Protein AF-0000000077580174 (afdb_homodimer)

Secondary structure (DSSP, 8-state):
------BGGGTS-HHHHHHHHHSHHHHHHHHHTT--TTSPPBPEE-TTS-EE--HHHHHHHHHHHHHHH-TTTS-HHHHHHHHHHHHTTBTT-EEEETTTTEEEETTTTEEHHHHHHHHHHH---SS--SSGGGGGSHHHHHHHHHHHHHHHHHHTT-/------BGGGTS-HHHHHHHHHSHHHHHHHHHTT--TTSPPBPEE-TTS-EE--HHHHHHHHHHHHHHH-TTTS-HHHHHHHHHHHHTTBTT-EEEETTTTEEEETTTTEEHHHHHHHHHHH---SS--SSGGGGGSHHHHHHHHHHHHHHHHHHTT-

Structure (mmCIF, N/CA/C/O backbone):
data_AF-0000000077580174-model_v1
#
loop_
_entity.id
_entity.type
_entity.pdbx_description
1 polymer 'Transglycosylase SLT domain-containing protein'
#
loop_
_atom_site.group_PDB
_atom_site.id
_atom_site.type_symbol
_atom_site.label_atom_id
_atom_site.label_alt_id
_atom_site.label_comp_id
_atom_site.label_asym_id
_atom_site.label_entity_id
_atom_site.label_seq_id
_atom_site.pdbx_PDB_ins_code
_atom_site.Cartn_x
_atom_site.Cartn_y
_atom_site.Cartn_z
_atom_site.occupancy
_atom_site.B_iso_or_equiv
_atom_site.auth_seq_id
_atom_site.auth_comp_id
_atom_site.auth_asym_id
_atom_site.auth_atom_id
_atom_site.pdbx_PDB_model_num
ATOM 1 N N . MET A 1 1 ? -12.055 23.062 -8.961 1 43.78 1 MET A N 1
ATOM 2 C CA . MET A 1 1 ? -10.867 23.859 -8.648 1 43.78 1 MET A CA 1
ATOM 3 C C . MET A 1 1 ? -9.766 22.969 -8.062 1 43.78 1 MET A C 1
ATOM 5 O O . MET A 1 1 ? -10.047 22.062 -7.285 1 43.78 1 MET A O 1
ATOM 9 N N . SER A 1 2 ? -8.586 22.859 -8.742 1 62.97 2 SER A N 1
ATOM 10 C CA . SER A 1 2 ? -7.438 22.062 -8.32 1 62.97 2 SER A CA 1
ATOM 11 C C . SER A 1 2 ? -7.035 22.406 -6.887 1 62.97 2 SER A C 1
ATOM 13 O O . SER A 1 2 ? -6.91 23.578 -6.527 1 62.97 2 SER A O 1
ATOM 15 N N . ILE A 1 3 ? -7.344 21.641 -5.949 1 77.31 3 ILE A N 1
ATOM 16 C CA . ILE A 1 3 ? -6.996 21.859 -4.551 1 77.31 3 ILE A CA 1
ATOM 17 C C . ILE A 1 3 ? -5.492 22.125 -4.426 1 77.31 3 ILE A C 1
ATOM 19 O O . ILE A 1 3 ? -4.688 21.438 -5.055 1 77.31 3 ILE A O 1
ATOM 23 N N . SER A 1 4 ? -5.176 23.297 -3.898 1 85.69 4 SER A N 1
ATOM 24 C CA . SER A 1 4 ? -3.779 23.625 -3.619 1 85.69 4 SER A CA 1
ATOM 25 C C . SER A 1 4 ? -3.598 24.078 -2.176 1 85.69 4 SER A C 1
ATOM 27 O O . SER A 1 4 ? -4.332 24.953 -1.696 1 85.69 4 SER A O 1
ATOM 29 N N . TYR A 1 5 ? -2.717 23.375 -1.501 1 93.31 5 TYR A N 1
ATOM 30 C CA . TYR A 1 5 ? -2.336 23.766 -0.145 1 93.31 5 TYR A CA 1
ATOM 31 C C . TYR A 1 5 ? -0.929 24.344 -0.118 1 93.31 5 TYR A C 1
ATOM 33 O O . TYR A 1 5 ? 0.005 23.75 -0.667 1 93.31 5 TYR A O 1
ATOM 41 N N . LYS A 1 6 ? -0.835 25.5 0.507 1 95.88 6 LYS A N 1
ATOM 42 C CA . LYS A 1 6 ? 0.486 26.094 0.681 1 95.88 6 LYS A CA 1
ATOM 43 C C . LYS A 1 6 ? 1.025 25.828 2.084 1 95.88 6 LYS A C 1
ATOM 45 O O . LYS A 1 6 ? 2.225 25.609 2.262 1 95.88 6 LYS A O 1
ATOM 50 N N . TYR A 1 7 ? 0.156 25.891 3.014 1 97.88 7 TYR A N 1
ATOM 51 C CA . TYR A 1 7 ? 0.546 25.734 4.41 1 97.88 7 TYR A CA 1
ATOM 52 C C . TYR A 1 7 ? -0.16 24.547 5.055 1 97.88 7 TYR A C 1
ATOM 54 O O . TYR A 1 7 ? -1.271 24.188 4.656 1 97.88 7 TYR A O 1
ATOM 62 N N . TRP A 1 8 ? 0.493 23.891 6.07 1 98.12 8 TRP A N 1
ATOM 63 C CA . TRP A 1 8 ? -0.148 22.875 6.91 1 98.12 8 TRP A CA 1
ATOM 64 C C . TRP A 1 8 ? -1.466 23.391 7.477 1 98.12 8 TRP A C 1
ATOM 66 O O . TRP A 1 8 ? -2.459 22.672 7.52 1 98.12 8 TRP A O 1
ATOM 76 N N . ASP A 1 9 ? -1.545 24.672 7.836 1 97.25 9 ASP A N 1
ATOM 77 C CA . ASP A 1 9 ? -2.707 25.281 8.469 1 97.25 9 ASP A CA 1
ATOM 78 C C . ASP A 1 9 ? -3.898 25.312 7.512 1 97.25 9 ASP A C 1
ATOM 80 O O . ASP A 1 9 ? -5.039 25.484 7.941 1 97.25 9 ASP A O 1
ATOM 84 N N . ASP A 1 10 ? -3.646 25.172 6.172 1 96 10 ASP A N 1
ATOM 85 C CA . ASP A 1 10 ? -4.707 25.141 5.172 1 96 10 ASP A CA 1
ATOM 86 C C . ASP A 1 10 ? -5.434 23.797 5.176 1 96 10 ASP A C 1
ATOM 88 O O . ASP A 1 10 ? -6.555 23.688 4.68 1 96 10 ASP A O 1
ATOM 92 N N . CYS A 1 11 ? -4.75 22.766 5.816 1 96.81 11 CYS A N 1
ATOM 93 C CA . CYS A 1 11 ? -5.293 21.422 5.605 1 96.81 11 CYS A CA 1
ATOM 94 C C . CYS A 1 11 ? -5.258 20.609 6.895 1 96.81 11 CYS A C 1
ATOM 96 O O . CYS A 1 11 ? -5.488 19.391 6.875 1 96.81 11 CYS A O 1
ATOM 98 N N . VAL A 1 12 ? -4.996 21.156 7.988 1 97.38 12 VAL A N 1
ATOM 99 C CA . VAL A 1 12 ? -4.965 20.484 9.281 1 97.38 12 VAL A CA 1
ATOM 100 C C . VAL A 1 12 ? -5.734 21.297 10.312 1 97.38 12 VAL A C 1
ATOM 102 O O . VAL A 1 12 ? -5.598 22.516 10.375 1 97.38 12 VAL A O 1
ATOM 105 N N . ASP A 1 13 ? -6.559 20.672 11.07 1 95.31 13 ASP A N 1
ATOM 106 C CA . ASP A 1 13 ? -7.301 21.344 12.125 1 95.31 13 ASP A CA 1
ATOM 107 C C . ASP A 1 13 ? -6.355 21.891 13.195 1 95.31 13 ASP A C 1
ATOM 109 O O . ASP A 1 13 ? -5.324 21.281 13.492 1 95.31 13 ASP A O 1
ATOM 113 N N . PRO A 1 14 ? -6.73 22.969 13.859 1 96.19 14 PRO A N 1
ATOM 114 C CA . PRO A 1 14 ? -5.863 23.609 14.852 1 96.19 14 PRO A CA 1
ATOM 115 C C . PRO A 1 14 ? -5.453 22.656 15.977 1 96.19 14 PRO A C 1
ATOM 117 O O . PRO A 1 14 ? -4.316 22.719 16.453 1 96.19 14 PRO A O 1
ATOM 120 N N . GLU A 1 15 ? -6.328 21.828 16.391 1 96.31 15 GLU A N 1
ATOM 121 C CA . GLU A 1 15 ? -6.004 20.875 17.453 1 96.31 15 GLU A CA 1
ATOM 122 C C . GLU A 1 15 ? -4.918 19.906 17.016 1 96.31 15 GLU A C 1
ATOM 124 O O . GLU A 1 15 ? -4.016 19.578 17.797 1 96.31 15 GLU A O 1
ATOM 129 N N . ASP A 1 16 ? -5.023 19.422 15.828 1 97.12 16 ASP A N 1
ATOM 130 C CA . ASP A 1 16 ? -4.016 18.516 15.297 1 97.12 16 ASP A CA 1
ATOM 131 C C . ASP A 1 16 ? -2.689 19.234 15.055 1 97.12 16 ASP A C 1
ATOM 133 O O . ASP A 1 16 ? -1.619 18.656 15.258 1 97.12 16 ASP A O 1
ATOM 137 N N . MET A 1 17 ? -2.748 20.5 14.688 1 97.69 17 MET A N 1
ATOM 138 C CA . MET A 1 17 ? -1.54 21.297 14.516 1 97.69 17 MET A CA 1
ATOM 139 C C . MET A 1 17 ? -0.778 21.422 15.828 1 97.69 17 MET A C 1
ATOM 141 O O . MET A 1 17 ? 0.453 21.359 15.844 1 97.69 17 MET A O 1
ATOM 145 N N . GLN A 1 18 ? -1.529 21.609 16.859 1 97.44 18 GLN A N 1
ATOM 146 C CA . GLN A 1 18 ? -0.905 21.703 18.172 1 97.44 18 GLN A CA 1
ATOM 147 C C . GLN A 1 18 ? -0.183 20.406 18.531 1 97.44 18 GLN A C 1
ATOM 149 O O . GLN A 1 18 ? 0.918 20.422 19.078 1 97.44 18 GLN A O 1
ATOM 154 N N . LEU A 1 19 ? -0.785 19.312 18.219 1 98.19 19 LEU A N 1
ATOM 155 C CA . LEU A 1 19 ? -0.173 18.016 18.484 1 98.19 19 LEU A CA 1
ATOM 156 C C . LEU A 1 19 ? 1.104 17.828 17.656 1 9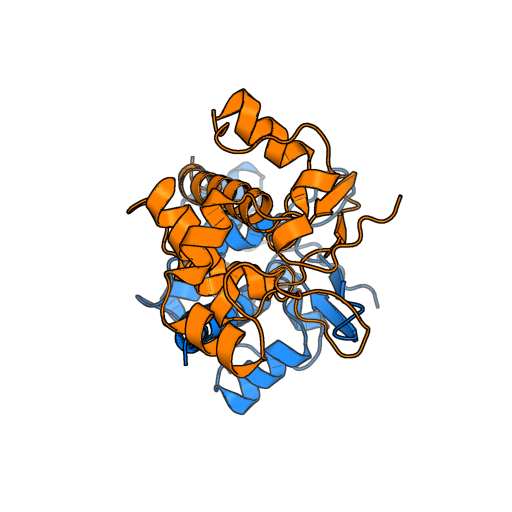8.19 19 LEU A C 1
ATOM 158 O O . LEU A 1 19 ? 2.082 17.266 18.156 1 98.19 19 LEU A O 1
ATOM 162 N N . MET A 1 20 ? 1.059 18.328 16.453 1 98.38 20 MET A N 1
ATOM 163 C CA . MET A 1 20 ? 2.264 18.297 15.625 1 98.38 20 MET A CA 1
ATOM 164 C C . MET A 1 20 ? 3.398 19.062 16.281 1 98.38 20 MET A C 1
ATOM 166 O O . MET A 1 20 ? 4.516 18.562 16.406 1 98.38 20 MET A O 1
ATOM 170 N N . TRP A 1 21 ? 3.137 20.234 16.781 1 98 21 TRP A N 1
ATOM 171 C CA . TRP A 1 21 ? 4.148 21.094 17.391 1 98 21 TRP A CA 1
ATOM 172 C C . TRP A 1 21 ? 4.641 20.516 18.703 1 98 21 TRP A C 1
ATOM 174 O O . TRP A 1 21 ? 5.734 20.844 19.172 1 98 21 TRP A O 1
ATOM 184 N N . HIS A 1 22 ? 3.881 19.641 19.312 1 97.81 22 HIS A N 1
ATOM 185 C CA . HIS A 1 22 ? 4.25 19.062 20.594 1 97.81 22 HIS A CA 1
ATOM 186 C C . HIS A 1 22 ? 5.262 17.922 20.406 1 97.81 22 HIS A C 1
ATOM 188 O O . HIS A 1 22 ? 5.895 17.484 21.375 1 97.81 22 HIS A O 1
ATOM 194 N N . ASP A 1 23 ? 5.355 17.422 19.25 1 98.12 23 ASP A N 1
ATOM 195 C CA . ASP A 1 23 ? 6.34 16.375 18.984 1 98.12 23 ASP A CA 1
ATOM 196 C C . ASP A 1 23 ? 7.738 16.969 18.828 1 98.12 23 ASP A C 1
ATOM 198 O O . ASP A 1 23 ? 7.941 17.875 18.016 1 98.12 23 ASP A O 1
ATOM 202 N N . VAL A 1 24 ? 8.695 16.422 19.484 1 98 24 VAL A N 1
ATOM 203 C CA . VAL A 1 24 ? 10.023 17 19.562 1 98 24 VAL A CA 1
ATOM 204 C C . VAL A 1 24 ? 10.703 16.969 18.203 1 98 24 VAL A C 1
ATOM 206 O O . VAL A 1 24 ? 11.391 17.906 17.812 1 98 24 VAL A O 1
ATOM 209 N N . ASP A 1 25 ? 10.539 15.922 17.438 1 97.62 25 ASP A N 1
ATOM 210 C CA . ASP A 1 25 ? 11.211 15.766 16.156 1 97.62 25 ASP A CA 1
ATOM 211 C C . ASP A 1 25 ? 10.633 16.734 15.117 1 97.62 25 ASP A C 1
ATOM 213 O O . ASP A 1 25 ? 11.383 17.359 14.359 1 97.62 25 ASP A O 1
ATOM 217 N N . VAL A 1 26 ? 9.305 16.844 15.055 1 98.44 26 VAL A N 1
ATOM 218 C CA . VAL A 1 26 ? 8.664 17.75 14.109 1 98.44 26 VAL A CA 1
ATOM 219 C C . VAL A 1 26 ? 8.984 19.203 14.492 1 98.44 26 VAL A C 1
ATOM 221 O O . VAL A 1 26 ? 9.281 20.031 13.625 1 98.44 26 VAL A O 1
ATOM 224 N N . CYS A 1 27 ? 8.867 19.453 15.781 1 98.19 27 CYS A N 1
ATOM 225 C CA . CYS A 1 27 ? 9.211 20.797 16.266 1 98.19 27 CYS A CA 1
ATOM 226 C C . CYS A 1 27 ? 10.617 21.188 15.82 1 98.19 27 CYS A C 1
ATOM 228 O O . CYS A 1 27 ? 10.836 22.297 15.336 1 98.19 27 CYS A O 1
ATOM 230 N N . LYS A 1 28 ? 11.594 20.297 16.031 1 98.38 28 LYS A N 1
ATOM 231 C CA . LYS A 1 28 ? 12.969 20.547 15.625 1 98.38 28 LYS A CA 1
ATOM 232 C C . LYS A 1 28 ? 13.07 20.766 14.117 1 98.38 28 LYS A C 1
ATOM 234 O O . LYS A 1 28 ? 13.727 21.703 13.664 1 98.38 28 LYS A O 1
ATOM 239 N N . GLU A 1 29 ? 12.398 19.922 13.367 1 98.44 29 GLU A N 1
ATOM 240 C CA . GLU A 1 29 ? 12.438 20.016 11.906 1 98.44 29 GLU A CA 1
ATOM 241 C C . GLU A 1 29 ? 11.859 21.344 11.438 1 98.44 29 GLU A C 1
ATOM 243 O O . GLU A 1 29 ? 12.453 22.031 10.594 1 98.44 29 GLU A O 1
ATOM 248 N N . TRP A 1 30 ? 10.695 21.719 11.977 1 98.44 30 TRP A N 1
ATOM 249 C CA . TRP A 1 30 ? 10.039 22.969 11.578 1 98.44 30 TRP A CA 1
ATOM 250 C C . TRP A 1 30 ? 10.859 24.172 12.008 1 98.44 30 TRP A C 1
ATOM 252 O O . TRP A 1 30 ? 11.047 25.109 11.234 1 98.44 30 TRP A O 1
ATOM 262 N N . SER A 1 31 ? 11.414 24.125 13.242 1 98.12 31 SER A N 1
ATOM 263 C CA . SER A 1 31 ? 12.234 25.234 13.727 1 98.12 31 SER A CA 1
ATOM 264 C C . SER A 1 31 ? 13.484 25.406 12.875 1 98.12 31 SER A C 1
ATOM 266 O O . SER A 1 31 ? 13.867 26.516 12.539 1 98.12 31 SER A O 1
ATOM 268 N N . ASP A 1 32 ? 14.133 24.266 12.5 1 98.12 32 ASP A N 1
ATOM 269 C CA . ASP A 1 32 ? 15.328 24.281 11.656 1 98.12 32 ASP A CA 1
ATOM 270 C C . ASP A 1 32 ? 15.031 24.891 10.289 1 98.12 32 ASP A C 1
ATOM 272 O O . ASP A 1 32 ? 15.914 25.5 9.672 1 98.12 32 ASP A O 1
ATOM 276 N N . ALA A 1 33 ? 13.836 24.797 9.859 1 97.69 33 ALA A N 1
ATOM 277 C CA . ALA A 1 33 ? 13.438 25.312 8.555 1 97.69 33 ALA A CA 1
ATOM 278 C C . ALA A 1 33 ? 12.961 26.75 8.656 1 97.69 33 ALA A C 1
ATOM 280 O O . ALA A 1 33 ? 12.539 27.344 7.66 1 97.69 33 ALA A O 1
ATOM 281 N N . GLY A 1 34 ? 12.875 27.266 9.898 1 97.62 34 GLY A N 1
ATOM 282 C CA . GLY A 1 34 ? 12.531 28.672 10.102 1 97.62 34 GLY A CA 1
ATOM 283 C C . GLY A 1 34 ? 11.07 28.891 10.43 1 97.62 34 GLY A C 1
ATOM 284 O O . GLY A 1 34 ? 10.609 30.031 10.508 1 97.62 34 GLY A O 1
ATOM 285 N N . GLU A 1 35 ? 10.352 27.766 10.609 1 98.12 35 GLU A N 1
ATOM 286 C CA . GLU A 1 35 ? 8.945 27.891 11 1 98.12 35 GLU A CA 1
ATOM 287 C C . GLU A 1 35 ? 8.82 28.234 12.484 1 98.12 35 GLU A C 1
ATOM 289 O O . GLU A 1 35 ? 9.672 27.844 13.289 1 98.12 35 GLU A O 1
ATOM 294 N N . ARG A 1 36 ? 7.828 28.969 12.812 1 96.69 36 ARG A N 1
ATOM 295 C CA . ARG A 1 36 ? 7.625 29.406 14.188 1 96.69 36 ARG A CA 1
ATOM 296 C C . ARG A 1 36 ? 6.227 29.047 14.672 1 96.69 36 ARG A C 1
ATOM 298 O O . ARG A 1 36 ? 5.258 29.125 13.914 1 96.69 36 ARG A O 1
ATOM 305 N N . LEU A 1 37 ? 6.266 28.672 15.922 1 94 37 LEU A N 1
ATOM 306 C CA . LEU A 1 37 ? 4.969 28.406 16.547 1 94 37 LEU A CA 1
ATOM 307 C C . LEU A 1 37 ? 4.078 29.641 16.484 1 94 37 LEU A C 1
ATOM 309 O O . LEU A 1 37 ? 4.535 30.766 16.734 1 94 37 LEU A O 1
ATOM 313 N N . GLY A 1 38 ? 2.781 29.453 16.172 1 92.62 38 GLY A N 1
ATOM 314 C CA . GLY A 1 38 ? 1.863 30.578 16.062 1 92.62 38 GLY A CA 1
ATOM 315 C C . GLY A 1 38 ? 1.759 31.125 14.656 1 92.62 38 GLY A C 1
ATOM 316 O O . GLY A 1 38 ? 0.843 31.906 14.352 1 92.62 38 GLY A O 1
ATOM 317 N N . GLN A 1 39 ? 2.662 30.859 13.781 1 96.31 39 GLN A N 1
ATOM 318 C CA . GLN A 1 39 ? 2.602 31.234 12.367 1 96.31 39 GLN A CA 1
ATOM 319 C C . GLN A 1 39 ? 2.229 30.031 11.5 1 96.31 39 GLN A C 1
ATOM 321 O O . GLN A 1 39 ? 2.283 28.891 11.961 1 96.31 39 GLN A O 1
ATOM 326 N N . ARG A 1 40 ? 1.902 30.375 10.328 1 97.38 40 ARG A N 1
ATOM 327 C CA . ARG A 1 40 ? 1.582 29.281 9.406 1 97.38 40 ARG A CA 1
ATOM 328 C C . ARG A 1 40 ? 2.838 28.516 9.008 1 97.38 40 ARG A C 1
ATOM 330 O O . ARG A 1 40 ? 3.91 29.109 8.852 1 97.38 40 ARG A O 1
ATOM 337 N N . VAL A 1 41 ? 2.701 27.25 8.938 1 98.38 41 VAL A N 1
ATOM 338 C CA . VAL A 1 41 ? 3.828 26.359 8.633 1 98.38 41 VAL A CA 1
ATOM 339 C C . VAL A 1 41 ? 3.754 25.922 7.172 1 98.38 41 VAL A C 1
ATOM 341 O O . VAL A 1 41 ? 2.742 25.359 6.738 1 98.38 41 VAL A O 1
ATOM 344 N N . HIS A 1 42 ? 4.793 26.156 6.363 1 98.31 42 HIS A N 1
ATOM 345 C CA . HIS A 1 42 ? 4.82 25.781 4.953 1 98.31 42 HIS A CA 1
ATOM 346 C C . HIS A 1 42 ? 4.84 24.266 4.789 1 98.31 42 HIS A C 1
ATOM 348 O O . HIS A 1 42 ? 5.512 23.562 5.547 1 98.31 42 HIS A O 1
ATOM 354 N N . LEU A 1 43 ? 4.105 23.797 3.85 1 98.25 43 LEU A N 1
ATOM 355 C CA . LEU A 1 43 ? 4.258 22.406 3.41 1 98.25 43 LEU A CA 1
ATOM 356 C C . LEU A 1 43 ? 5.539 22.234 2.605 1 98.25 43 LEU A C 1
ATOM 358 O O . LEU A 1 43 ? 5.938 23.125 1.855 1 98.25 43 LEU A O 1
ATOM 362 N N . SER A 1 44 ? 6.16 21.078 2.756 1 97.44 44 SER A N 1
ATOM 363 C CA . SER A 1 44 ? 7.324 20.766 1.937 1 97.44 44 SER A CA 1
ATOM 364 C C . SER A 1 44 ? 6.938 20.562 0.475 1 97.44 44 SER A C 1
ATOM 366 O O . SER A 1 44 ? 5.828 20.109 0.177 1 97.44 44 SER A O 1
ATOM 368 N N . ARG A 1 45 ? 7.852 20.969 -0.369 1 95.88 45 ARG A N 1
ATOM 369 C CA . ARG A 1 45 ? 7.652 20.812 -1.807 1 95.88 45 ARG A CA 1
ATOM 370 C C . ARG A 1 45 ? 8.859 20.156 -2.461 1 95.88 45 ARG A C 1
ATOM 372 O O . ARG A 1 45 ? 10 20.422 -2.084 1 95.88 45 ARG A O 1
ATOM 379 N N . ASP A 1 46 ? 8.531 19.312 -3.387 1 92.38 46 ASP A N 1
ATOM 380 C CA . ASP A 1 46 ? 9.633 18.688 -4.129 1 92.38 46 ASP A CA 1
ATOM 381 C C . ASP A 1 46 ? 10.086 19.578 -5.281 1 92.38 46 ASP A C 1
ATOM 383 O O . ASP A 1 46 ? 9.555 20.688 -5.469 1 92.38 46 ASP A O 1
ATOM 387 N N . PRO A 1 47 ? 11.078 19.234 -6.07 1 90.38 47 PRO A N 1
ATOM 388 C CA . PRO A 1 47 ? 11.602 20.094 -7.133 1 90.38 47 PRO A CA 1
ATOM 389 C C . PRO A 1 47 ? 10.562 20.422 -8.203 1 90.38 47 PRO A C 1
ATOM 391 O O . PRO A 1 47 ? 10.664 21.438 -8.883 1 90.38 47 PRO A O 1
ATOM 394 N N . ASP A 1 48 ? 9.531 19.656 -8.352 1 90.19 48 ASP A N 1
ATOM 395 C CA . ASP A 1 48 ? 8.469 19.891 -9.328 1 90.19 48 ASP A CA 1
ATOM 396 C C . ASP A 1 48 ? 7.363 20.766 -8.734 1 90.19 48 ASP A C 1
ATOM 398 O O . ASP A 1 48 ? 6.379 21.078 -9.414 1 90.19 48 ASP A O 1
ATOM 402 N N . GLY A 1 49 ? 7.531 21.094 -7.461 1 92.25 49 GLY A N 1
ATOM 403 C CA . GLY A 1 49 ? 6.59 22 -6.805 1 92.25 49 GLY A CA 1
ATOM 404 C C . GLY A 1 49 ? 5.434 21.266 -6.148 1 92.25 49 GLY A C 1
ATOM 405 O O . GLY A 1 49 ? 4.508 21.891 -5.633 1 92.25 49 GLY A O 1
ATOM 406 N N . GLN A 1 50 ? 5.512 19.953 -6.098 1 92.25 50 GLN A N 1
ATOM 407 C CA . GLN A 1 50 ? 4.434 19.188 -5.496 1 92.25 50 GLN A CA 1
ATOM 408 C C . GLN A 1 50 ? 4.598 19.078 -3.984 1 92.25 50 GLN A C 1
ATOM 410 O O . GLN A 1 50 ? 5.715 18.906 -3.486 1 92.25 50 GLN A O 1
ATOM 415 N N . THR A 1 51 ? 3.502 19.234 -3.262 1 96.38 51 THR A N 1
ATOM 416 C CA . THR A 1 51 ? 3.541 19.203 -1.804 1 96.38 51 THR A CA 1
ATOM 417 C C . THR A 1 51 ? 3.643 17.766 -1.3 1 96.38 51 THR A C 1
ATOM 419 O O . THR A 1 51 ? 3.047 16.859 -1.879 1 96.38 51 THR A O 1
ATOM 422 N N . TYR A 1 52 ? 4.449 17.609 -0.26 1 97 52 TYR A N 1
ATOM 423 C CA . TYR A 1 52 ? 4.57 16.281 0.356 1 97 52 TYR A CA 1
ATOM 424 C C . TYR A 1 52 ? 4.785 16.406 1.859 1 97 52 TYR A C 1
ATOM 426 O O . TYR A 1 52 ? 5.094 17.484 2.365 1 97 52 TYR A O 1
ATOM 434 N N . VAL A 1 53 ? 4.52 15.352 2.523 1 97.75 53 VAL A N 1
ATOM 435 C CA . VAL A 1 53 ? 4.789 15.227 3.953 1 97.75 53 VAL A CA 1
ATOM 436 C C . VAL A 1 53 ? 6.141 14.555 4.168 1 97.75 53 VAL A C 1
ATOM 438 O O . VAL A 1 53 ? 6.418 13.5 3.582 1 97.75 53 VAL A O 1
ATOM 441 N N . THR A 1 54 ? 6.992 15.195 4.965 1 97.56 54 THR A N 1
ATOM 442 C CA . THR A 1 54 ? 8.297 14.594 5.215 1 97.56 54 THR A CA 1
ATOM 443 C C . THR A 1 54 ? 8.156 13.297 6.004 1 97.56 54 THR A C 1
ATOM 445 O O . THR A 1 54 ? 7.078 13 6.531 1 97.56 54 THR A O 1
ATOM 448 N N . GLN A 1 55 ? 9.242 12.539 6.098 1 95.88 55 GLN A N 1
ATOM 449 C CA . GLN A 1 55 ? 9.219 11.297 6.867 1 95.88 55 GLN A CA 1
ATOM 450 C C . GLN A 1 55 ? 8.914 11.57 8.336 1 95.88 55 GLN A C 1
ATOM 452 O O . GLN A 1 55 ? 8.141 10.844 8.969 1 95.88 55 GLN A O 1
ATOM 457 N N . THR A 1 56 ? 9.531 12.617 8.883 1 97.5 56 THR A N 1
ATOM 458 C CA . THR A 1 56 ? 9.328 13 10.273 1 97.5 56 THR A CA 1
ATOM 459 C C . THR A 1 56 ? 7.875 13.398 10.516 1 97.5 56 THR A C 1
ATOM 461 O O . THR A 1 56 ? 7.254 12.953 11.484 1 97.5 56 THR A O 1
ATOM 464 N N . GLU A 1 57 ? 7.348 14.188 9.594 1 98.44 57 GLU A N 1
ATOM 465 C CA . GLU A 1 57 ? 5.957 14.625 9.695 1 98.44 57 GLU A CA 1
ATOM 466 C C . GLU A 1 57 ? 5 13.445 9.594 1 98.44 57 GLU A C 1
ATOM 468 O O . GLU A 1 57 ? 4.039 13.352 10.367 1 98.44 57 GLU A O 1
ATOM 473 N N . MET A 1 58 ? 5.293 12.531 8.695 1 98.19 58 MET A N 1
ATOM 474 C CA . MET A 1 58 ? 4.434 11.367 8.492 1 98.19 58 MET A CA 1
ATOM 475 C C . MET A 1 58 ? 4.406 10.492 9.742 1 98.19 58 MET A C 1
ATOM 477 O O . MET A 1 58 ? 3.355 9.969 10.117 1 98.19 58 MET A O 1
ATOM 481 N N . ARG A 1 59 ? 5.535 10.328 10.344 1 97.19 59 ARG A N 1
ATOM 482 C CA . ARG A 1 59 ? 5.617 9.539 11.57 1 97.19 59 ARG A CA 1
ATOM 483 C C . ARG A 1 59 ? 4.699 10.102 12.648 1 97.19 59 ARG A C 1
ATOM 485 O O . ARG A 1 59 ? 3.982 9.352 13.312 1 97.19 59 ARG A O 1
ATOM 492 N N . VAL A 1 60 ? 4.742 11.367 12.773 1 98.56 60 VAL A N 1
ATOM 493 C CA . VAL A 1 60 ? 3.98 12 13.852 1 98.56 60 VAL A CA 1
ATOM 494 C C . VAL A 1 60 ? 2.492 11.977 13.508 1 98.56 60 VAL A C 1
ATOM 496 O O . VAL A 1 60 ? 1.655 11.703 14.375 1 98.56 60 VAL A O 1
ATOM 499 N N . VAL A 1 61 ? 2.125 12.273 12.211 1 98.69 61 VAL A N 1
ATOM 500 C CA . VAL A 1 61 ? 0.732 12.164 11.789 1 98.69 61 VAL A CA 1
ATOM 501 C C . VAL A 1 61 ? 0.216 10.758 12.094 1 98.69 61 VAL A C 1
ATOM 503 O O . VAL A 1 61 ? -0.86 10.594 12.672 1 98.69 61 VAL A O 1
ATOM 506 N N . SER A 1 62 ? 0.975 9.719 11.703 1 98 62 SER A N 1
ATOM 507 C CA . SER A 1 62 ? 0.593 8.328 11.914 1 98 62 SER A CA 1
ATOM 508 C C . SER A 1 62 ? 0.426 8.023 13.398 1 98 62 SER A C 1
ATO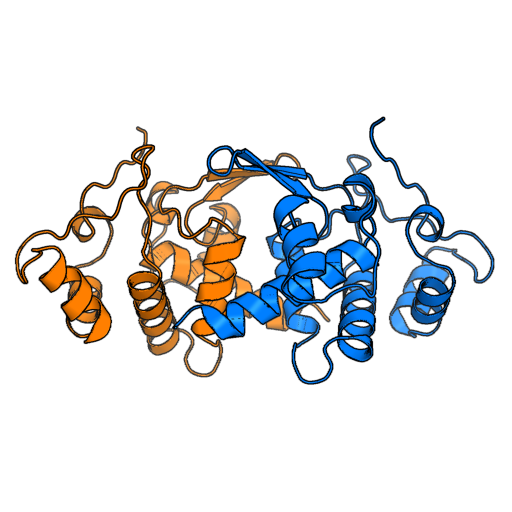M 510 O O . SER A 1 62 ? -0.548 7.383 13.797 1 98 62 SER A O 1
ATOM 512 N N . ARG A 1 63 ? 1.349 8.508 14.203 1 98.06 63 ARG A N 1
ATOM 513 C CA . ARG A 1 63 ? 1.281 8.266 15.641 1 98.06 63 ARG A CA 1
ATOM 514 C C . ARG A 1 63 ? 0.045 8.914 16.25 1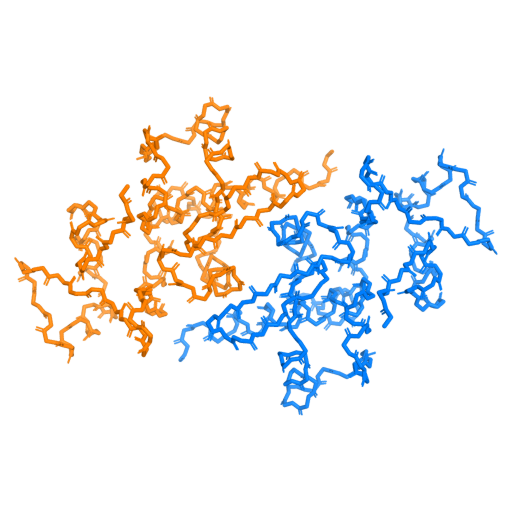 98.06 63 ARG A C 1
ATOM 516 O O . ARG A 1 63 ? -0.656 8.297 17.047 1 98.06 63 ARG A O 1
ATOM 523 N N . ILE A 1 64 ? -0.196 10.125 15.875 1 98.44 64 ILE A N 1
ATOM 524 C CA . ILE A 1 64 ? -1.347 10.844 16.406 1 98.44 64 ILE A CA 1
ATOM 525 C C . ILE A 1 64 ? -2.633 10.117 16.031 1 98.44 64 ILE A C 1
ATOM 527 O O . ILE A 1 64 ? -3.494 9.883 16.891 1 98.44 64 ILE A O 1
ATOM 531 N N . ILE A 1 65 ? -2.783 9.711 14.789 1 98.5 65 ILE A N 1
ATOM 532 C CA . ILE A 1 65 ? -3.979 9.031 14.305 1 98.5 65 ILE A CA 1
ATOM 533 C C . ILE A 1 65 ? -4.152 7.703 15.031 1 98.5 65 ILE A C 1
ATOM 535 O O . ILE A 1 65 ? -5.25 7.379 15.484 1 98.5 65 ILE A O 1
ATOM 539 N N . VAL A 1 66 ? -3.064 6.953 15.148 1 98.12 66 VAL A N 1
ATOM 540 C CA . VAL A 1 66 ? -3.152 5.641 15.781 1 98.12 66 VAL A CA 1
ATOM 541 C C . VAL A 1 66 ? -3.484 5.805 17.266 1 98.12 66 VAL A C 1
ATOM 543 O O . VAL A 1 66 ? -4.363 5.113 17.781 1 98.12 66 VAL A O 1
ATOM 546 N N . ASP A 1 67 ? -2.85 6.719 17.953 1 97.88 67 ASP A N 1
ATOM 547 C CA . ASP A 1 67 ? -3.074 6.926 19.375 1 97.88 67 ASP A CA 1
ATOM 548 C C . ASP A 1 67 ? -4.512 7.367 19.656 1 97.88 67 ASP A C 1
ATOM 550 O O . ASP A 1 67 ? -5.129 6.922 20.625 1 97.88 67 ASP A O 1
ATOM 554 N N . LYS A 1 68 ? -5.012 8.164 18.797 1 97.5 68 LYS A N 1
ATOM 555 C CA . LYS A 1 68 ? -6.344 8.711 19.016 1 97.5 68 LYS A CA 1
ATOM 556 C C . LYS A 1 68 ? -7.426 7.699 18.656 1 97.5 68 LYS A C 1
ATOM 558 O O . LYS A 1 68 ? -8.461 7.625 19.312 1 97.5 68 LYS A O 1
ATOM 563 N N . HIS A 1 69 ? -7.141 6.898 17.594 1 97.62 69 HIS A N 1
ATOM 564 C CA . HIS A 1 69 ? -8.312 6.246 17.016 1 97.62 69 HIS A CA 1
ATOM 565 C C . HIS A 1 69 ? -8.078 4.746 16.859 1 97.62 69 HIS A C 1
ATOM 567 O O . HIS A 1 69 ? -9.023 3.982 16.672 1 97.62 69 HIS A O 1
ATOM 573 N N . PHE A 1 70 ? -6.812 4.285 16.906 1 97.12 70 PHE A N 1
ATOM 574 C CA . PHE A 1 70 ? -6.527 2.893 16.578 1 97.12 70 PHE A CA 1
ATOM 575 C C . P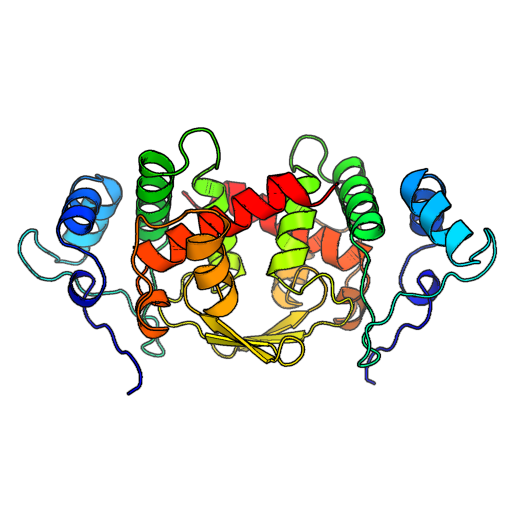HE A 1 70 ? -5.5 2.316 17.547 1 97.12 70 PHE A C 1
ATOM 577 O O . PHE A 1 70 ? -4.684 1.477 17.172 1 97.12 70 PHE A O 1
ATOM 584 N N . LYS A 1 71 ? -5.5 2.732 18.719 1 94 71 LYS A N 1
ATOM 585 C CA . LYS A 1 71 ? -4.516 2.33 19.719 1 94 71 LYS A CA 1
ATOM 586 C C . LYS A 1 71 ? -4.473 0.812 19.859 1 94 71 LYS A C 1
ATOM 588 O O . LYS A 1 71 ? -5.516 0.162 19.969 1 94 71 LYS A O 1
ATOM 593 N N . SER A 1 72 ? -3.271 0.225 19.781 1 90.88 72 SER A N 1
ATOM 594 C CA . SER A 1 72 ? -2.988 -1.197 19.953 1 90.88 72 SER A CA 1
ATOM 595 C C . SER A 1 72 ? -3.566 -2.016 18.797 1 90.88 72 SER A C 1
ATOM 597 O O . SER A 1 72 ? -3.527 -3.246 18.828 1 90.88 72 SER A O 1
ATOM 599 N N . GLN A 1 73 ? -4.109 -1.281 17.812 1 92.25 73 GLN A N 1
ATOM 600 C CA . GLN A 1 73 ? -4.711 -2.004 16.688 1 92.25 73 GLN A CA 1
ATOM 601 C C . GLN A 1 73 ? -3.838 -1.912 15.438 1 92.25 73 GLN A C 1
ATOM 603 O O . GLN A 1 73 ? -3.83 -2.826 14.609 1 92.25 73 GLN A O 1
ATOM 608 N N . LEU A 1 74 ? -3.172 -0.837 15.383 1 93.81 74 LEU A N 1
ATOM 609 C CA . LEU A 1 74 ? -2.293 -0.631 14.242 1 93.81 74 LEU A CA 1
ATOM 610 C C . LEU A 1 74 ? -0.933 -0.104 14.688 1 93.81 74 LEU A C 1
ATOM 612 O O . LEU A 1 74 ? -0.833 0.583 15.703 1 93.81 74 LEU A O 1
ATOM 616 N N . ASP A 1 75 ? 0.069 -0.487 13.984 1 92 75 ASP A N 1
ATOM 617 C CA . ASP A 1 75 ? 1.412 0.054 14.164 1 92 75 ASP A CA 1
ATOM 618 C C . ASP A 1 75 ? 1.614 1.312 13.32 1 92 75 ASP A C 1
ATOM 620 O O . ASP A 1 75 ? 1.531 1.266 12.094 1 92 75 ASP A O 1
ATOM 624 N N . PRO A 1 76 ? 1.93 2.408 13.953 1 95.25 76 PRO A N 1
ATOM 625 C CA . PRO A 1 76 ? 2.135 3.637 13.18 1 95.25 76 PRO A CA 1
ATOM 626 C C . PRO A 1 76 ? 3.234 3.496 12.133 1 95.25 76 PRO A C 1
ATOM 628 O O . PRO A 1 76 ? 3.166 4.125 11.07 1 95.25 76 PRO A O 1
ATOM 631 N N . ASP A 1 77 ? 4.223 2.693 12.422 1 92.19 77 ASP A N 1
ATOM 632 C CA . ASP 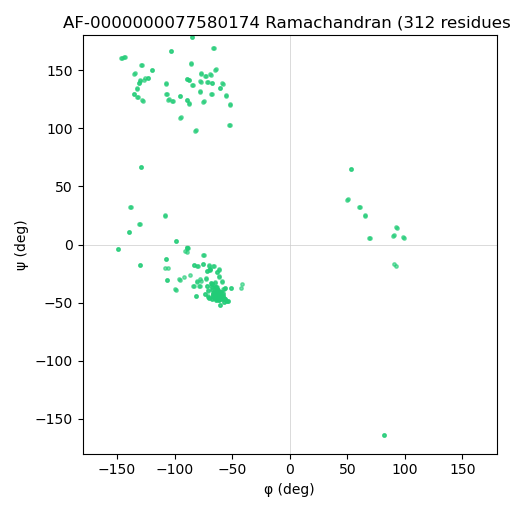A 1 77 ? 5.301 2.5 11.461 1 92.19 77 ASP A CA 1
ATOM 633 C C . ASP A 1 77 ? 4.793 1.829 10.188 1 92.19 77 ASP A C 1
ATOM 635 O O . ASP A 1 77 ? 5.293 2.1 9.094 1 92.19 77 ASP A O 1
ATOM 639 N N . MET A 1 78 ? 3.826 1.001 10.336 1 90.31 78 MET A N 1
ATOM 640 C CA . MET A 1 78 ? 3.209 0.366 9.172 1 90.31 78 MET A CA 1
ATOM 641 C C . MET A 1 78 ? 2.529 1.402 8.289 1 90.31 78 MET A C 1
ATOM 643 O O . MET A 1 78 ? 2.643 1.347 7.062 1 90.31 78 MET A O 1
ATOM 647 N N . LEU A 1 79 ? 1.854 2.357 8.883 1 94.81 79 LEU A N 1
ATOM 648 C CA . LEU A 1 79 ? 1.194 3.41 8.125 1 94.81 79 LEU A CA 1
ATOM 649 C C . LEU A 1 79 ? 2.215 4.254 7.367 1 94.81 79 LEU A C 1
ATOM 651 O O . LEU A 1 79 ? 1.965 4.672 6.234 1 94.81 79 LEU A O 1
ATOM 655 N N . CYS A 1 80 ? 3.355 4.469 7.996 1 95 80 CYS A N 1
ATOM 656 C CA . CYS A 1 80 ? 4.41 5.234 7.344 1 95 80 CYS A CA 1
ATOM 657 C C . CYS A 1 80 ? 4.941 4.496 6.121 1 95 80 CYS A C 1
ATOM 659 O O . CYS A 1 80 ? 5.141 5.098 5.062 1 95 80 CYS A O 1
ATOM 661 N N . ALA A 1 81 ? 5.176 3.23 6.301 1 91.25 81 ALA A N 1
ATOM 662 C CA . ALA A 1 81 ? 5.648 2.416 5.184 1 91.25 81 ALA A CA 1
ATOM 663 C C . ALA A 1 81 ? 4.633 2.412 4.043 1 91.25 81 ALA A C 1
ATOM 665 O O . ALA A 1 81 ? 5.008 2.523 2.871 1 91.25 81 ALA A O 1
ATOM 666 N N . LEU A 1 82 ? 3.41 2.324 4.406 1 93.12 82 LEU A N 1
ATOM 667 C CA . LEU A 1 82 ? 2.352 2.305 3.404 1 93.12 82 LEU A CA 1
ATOM 668 C C . LEU A 1 82 ? 2.264 3.645 2.682 1 93.12 82 LEU A C 1
ATOM 670 O O . LEU A 1 82 ? 2.09 3.686 1.461 1 93.12 82 LEU A O 1
ATOM 674 N N . ALA A 1 83 ? 2.359 4.695 3.391 1 95.12 83 ALA A N 1
ATOM 675 C CA . ALA A 1 83 ? 2.346 6.02 2.777 1 95.12 83 ALA A CA 1
ATOM 676 C C . ALA A 1 83 ? 3.443 6.148 1.725 1 95.12 83 ALA A C 1
ATOM 678 O O . ALA A 1 83 ? 3.236 6.758 0.673 1 95.12 83 ALA A O 1
ATOM 679 N N . GLU A 1 84 ? 4.574 5.551 2.023 1 92.06 84 GLU A N 1
ATOM 680 C CA . GLU A 1 84 ? 5.707 5.586 1.101 1 92.06 84 GLU A CA 1
ATOM 681 C C . GLU A 1 84 ? 5.383 4.84 -0.192 1 92.06 84 GLU A C 1
ATOM 683 O O . GLU A 1 84 ? 5.594 5.363 -1.287 1 92.06 84 GLU A O 1
ATOM 688 N N . ILE A 1 85 ? 4.816 3.721 -0.071 1 89.38 85 ILE A N 1
ATOM 689 C CA . ILE A 1 85 ? 4.598 2.857 -1.227 1 89.38 85 ILE A CA 1
ATOM 690 C C . ILE A 1 85 ? 3.416 3.375 -2.041 1 89.38 85 ILE A C 1
ATOM 692 O O . ILE A 1 85 ? 3.408 3.271 -3.271 1 89.38 85 ILE A O 1
ATOM 696 N N . LEU A 1 86 ? 2.48 3.975 -1.368 1 91.62 86 LEU A N 1
ATOM 697 C CA . LEU A 1 86 ? 1.223 4.32 -2.021 1 91.62 86 LEU A CA 1
ATOM 698 C C . LEU A 1 86 ? 1.35 5.637 -2.781 1 91.62 86 LEU A C 1
ATOM 700 O O . LEU A 1 86 ? 0.81 5.781 -3.881 1 91.62 86 LEU A O 1
ATOM 704 N N . SER A 1 87 ? 2.119 6.547 -2.232 1 92 87 SER A N 1
ATOM 705 C CA . SER A 1 87 ? 2.125 7.852 -2.885 1 92 87 SER A CA 1
ATOM 706 C C . SER A 1 87 ? 3.473 8.539 -2.727 1 92 87 SER A C 1
ATOM 708 O O . SER A 1 87 ? 3.672 9.648 -3.229 1 92 87 SER A O 1
ATOM 710 N N . ASP A 1 88 ? 4.395 7.922 -1.972 1 90.5 88 ASP A N 1
ATOM 711 C CA . ASP A 1 88 ? 5.629 8.602 -1.592 1 90.5 88 ASP A CA 1
ATOM 712 C C . ASP A 1 88 ? 5.328 9.859 -0.768 1 90.5 88 ASP A C 1
ATOM 714 O O . ASP A 1 88 ? 5.965 10.898 -0.957 1 90.5 88 ASP A O 1
ATOM 718 N N . ARG A 1 89 ? 4.266 9.797 -0.003 1 95.62 89 ARG A N 1
ATOM 719 C CA . ARG A 1 89 ? 3.846 10.82 0.946 1 95.62 89 ARG A CA 1
ATOM 720 C C . ARG A 1 89 ? 3.459 12.109 0.227 1 95.62 89 ARG A C 1
ATOM 722 O O . ARG A 1 89 ? 3.604 13.203 0.778 1 95.62 89 ARG A O 1
ATOM 729 N N . GLN A 1 90 ? 3.068 12 -1.003 1 95.25 90 GLN A N 1
ATOM 730 C CA . GLN A 1 90 ? 2.562 13.156 -1.735 1 95.25 90 GLN A CA 1
ATOM 731 C C . GLN A 1 90 ? 1.149 13.516 -1.285 1 95.25 90 GLN A C 1
ATOM 733 O O . GLN A 1 90 ? 0.231 12.703 -1.393 1 95.25 90 GLN A O 1
ATOM 738 N N . LEU A 1 91 ? 1.003 14.688 -0.857 1 96.94 91 LEU A N 1
ATOM 739 C CA . LEU A 1 91 ? -0.23 15.141 -0.223 1 96.94 91 LEU A CA 1
ATOM 740 C C . LEU A 1 91 ? -1.39 15.125 -1.214 1 96.94 91 LEU A C 1
ATOM 742 O O . LEU A 1 91 ? -2.5 14.711 -0.867 1 96.94 91 LEU A O 1
ATOM 746 N N . LEU A 1 92 ? -1.141 15.555 -2.453 1 95.38 92 LEU A N 1
ATOM 747 C CA . LEU A 1 92 ? -2.209 15.742 -3.43 1 95.38 92 LEU A CA 1
ATOM 748 C C . LEU A 1 92 ? -2.156 14.664 -4.504 1 95.38 92 LEU A C 1
ATOM 750 O O . LEU A 1 92 ? -2.574 14.891 -5.641 1 95.38 92 LEU A O 1
ATOM 754 N N . ALA A 1 93 ? -1.571 13.516 -4.152 1 92.94 93 ALA A N 1
ATOM 755 C CA . ALA A 1 93 ? -1.489 12.406 -5.094 1 92.94 93 ALA A CA 1
ATOM 756 C C . ALA A 1 93 ? -2.881 11.938 -5.512 1 92.94 93 ALA A C 1
ATOM 758 O O . ALA A 1 93 ? -3.781 11.82 -4.676 1 92.94 93 ALA A O 1
ATOM 759 N N . GLU A 1 94 ? -3.035 11.719 -6.84 1 91.31 94 GLU A N 1
ATOM 760 C CA . GLU A 1 94 ? -4.262 11.188 -7.418 1 91.31 94 GLU A CA 1
ATOM 761 C C . GLU A 1 94 ? -3.959 10.102 -8.453 1 91.31 94 GLU A C 1
ATOM 763 O O . GLU A 1 94 ? -3.074 10.273 -9.297 1 91.31 94 GLU A O 1
ATOM 768 N N . LYS A 1 95 ? -4.633 9.039 -8.25 1 86.94 95 LYS A N 1
ATOM 769 C CA . LYS A 1 95 ? -4.496 7.953 -9.211 1 86.94 95 LYS A CA 1
ATOM 770 C C . LYS A 1 95 ? -5.859 7.414 -9.633 1 86.94 95 LYS A C 1
ATOM 772 O O . LYS A 1 95 ? -6.684 7.07 -8.781 1 86.94 95 LYS A O 1
ATOM 777 N N . TYR A 1 96 ? -6.082 7.355 -10.859 1 86.62 96 TYR A N 1
ATOM 778 C CA . TYR A 1 96 ? -7.336 6.824 -11.375 1 86.62 96 TYR A CA 1
ATOM 779 C C . TYR A 1 96 ? -7.242 5.316 -11.594 1 86.62 96 TYR A C 1
ATOM 781 O O . TYR A 1 96 ? -6.316 4.836 -12.25 1 86.62 96 TYR A O 1
ATOM 789 N N . ASP A 1 97 ? -8.148 4.629 -10.977 1 78.25 97 ASP A N 1
ATOM 790 C CA . ASP A 1 97 ? -8.297 3.191 -11.195 1 78.25 97 ASP A CA 1
ATOM 791 C C . ASP A 1 97 ? -9.359 2.902 -12.258 1 78.25 97 ASP A C 1
ATOM 793 O O . ASP A 1 97 ? -10.555 3.047 -12 1 78.25 97 ASP A O 1
ATOM 797 N N . LYS A 1 98 ? -8.969 2.459 -13.391 1 75.19 98 LYS A N 1
ATOM 798 C CA . LYS A 1 98 ? -9.867 2.236 -14.516 1 75.19 98 LYS A CA 1
ATOM 799 C C . LYS A 1 98 ? -10.82 1.077 -14.242 1 75.19 98 LYS A C 1
ATOM 801 O O . LYS A 1 98 ? -11.992 1.121 -14.633 1 75.19 98 LYS A O 1
ATOM 806 N N . LYS A 1 99 ? -10.359 0.099 -13.586 1 71.12 99 LYS A N 1
ATOM 807 C CA . LYS A 1 99 ? -11.172 -1.09 -13.32 1 71.12 99 LYS A CA 1
ATOM 808 C C . LYS A 1 99 ? -12.328 -0.77 -12.375 1 71.12 99 LYS A C 1
ATOM 810 O O . LYS A 1 99 ? -13.469 -1.155 -12.633 1 71.12 99 LYS A O 1
ATOM 815 N N . LEU A 1 100 ? -11.906 -0.072 -11.359 1 74.19 100 LEU A N 1
ATOM 816 C CA . LEU A 1 100 ? -12.914 0.245 -10.352 1 74.19 100 LEU A CA 1
ATOM 817 C C . LEU A 1 100 ? -13.625 1.549 -10.688 1 74.19 100 LEU A C 1
ATOM 819 O O . LEU A 1 100 ? -14.625 1.894 -10.047 1 74.19 100 LEU A O 1
ATOM 823 N N . LYS A 1 101 ? -13.125 2.146 -11.781 1 84.12 101 LYS A N 1
ATOM 824 C CA . LYS A 1 101 ? -13.68 3.436 -12.188 1 84.12 101 LYS A CA 1
ATOM 825 C C . LYS A 1 101 ? -13.719 4.41 -11.016 1 84.12 101 LYS A C 1
ATOM 827 O O . LYS A 1 101 ? -14.758 5.027 -10.75 1 84.12 101 LYS A O 1
ATOM 832 N N . GLU A 1 102 ? -12.688 4.383 -10.188 1 87.81 102 GLU A N 1
ATOM 833 C CA . GLU A 1 102 ? -12.555 5.258 -9.031 1 87.81 102 GLU A CA 1
ATOM 834 C C . GLU A 1 102 ? -11.203 5.961 -9.016 1 87.81 102 GLU A C 1
ATOM 836 O O . GLU A 1 102 ? -10.234 5.469 -9.602 1 87.81 102 GLU A O 1
ATOM 841 N N . THR A 1 103 ? -11.234 7.121 -8.352 1 91.12 103 THR A N 1
ATOM 842 C CA . THR A 1 103 ? -9.984 7.844 -8.148 1 91.12 103 THR A CA 1
ATOM 843 C C . THR A 1 103 ? -9.508 7.699 -6.703 1 91.12 103 THR A C 1
ATOM 845 O O . THR A 1 103 ? -10.273 7.906 -5.766 1 91.12 103 THR A O 1
ATOM 848 N N . LYS A 1 104 ? -8.297 7.234 -6.598 1 92.62 104 LYS A N 1
ATOM 849 C CA . LYS A 1 104 ? -7.676 7.195 -5.277 1 92.62 104 LYS A CA 1
ATOM 850 C C . LYS A 1 104 ? -6.969 8.508 -4.965 1 92.62 104 LYS A C 1
ATOM 852 O O . LYS A 1 104 ? -6.336 9.102 -5.84 1 92.62 104 LYS A O 1
ATOM 857 N N . ILE A 1 105 ? -7.09 8.891 -3.729 1 93.81 105 ILE A N 1
ATOM 858 C CA . ILE A 1 105 ? -6.742 10.273 -3.412 1 93.81 105 ILE A CA 1
ATOM 859 C C . ILE A 1 105 ? -5.809 10.305 -2.205 1 93.81 105 ILE A C 1
ATOM 861 O O . ILE A 1 105 ? -6.016 9.578 -1.232 1 93.81 105 ILE A O 1
ATOM 865 N N . GLY A 1 106 ? -4.805 11.172 -2.273 1 96.06 106 GLY A N 1
ATOM 866 C CA . GLY A 1 106 ? -4.027 11.57 -1.107 1 96.06 106 GLY A CA 1
ATOM 867 C C . GLY A 1 106 ? -2.934 10.578 -0.759 1 96.06 106 GLY A C 1
ATOM 868 O O . GLY A 1 106 ? -2.598 9.703 -1.564 1 96.06 106 GLY A O 1
ATOM 869 N N . ILE A 1 107 ? -2.406 10.68 0.439 1 96.88 107 ILE A N 1
ATOM 870 C CA . ILE A 1 107 ? -1.208 10 0.912 1 96.88 107 ILE A CA 1
ATOM 871 C C . ILE A 1 107 ? -1.458 8.492 0.967 1 96.88 107 ILE A C 1
ATOM 873 O O . ILE A 1 107 ? -0.615 7.703 0.541 1 96.88 107 ILE A O 1
ATOM 877 N N . MET A 1 108 ? -2.654 8.18 1.441 1 97.19 108 MET A N 1
ATOM 878 C CA . MET A 1 108 ? -2.943 6.762 1.623 1 97.19 108 MET A CA 1
ATOM 879 C C . MET A 1 108 ? -3.754 6.219 0.451 1 97.19 108 MET A C 1
ATOM 881 O O . MET A 1 108 ? -4.211 5.074 0.486 1 97.19 108 MET A O 1
ATOM 885 N N . GLN A 1 109 ? -4.008 7.047 -0.537 1 94.19 109 GLN A N 1
ATOM 886 C CA . GLN A 1 109 ? -4.688 6.668 -1.771 1 94.19 109 GLN A CA 1
ATOM 887 C C . GLN A 1 109 ? -6.02 5.984 -1.479 1 94.19 109 GLN A C 1
ATOM 889 O O . GLN A 1 109 ? -6.234 4.836 -1.873 1 94.19 109 GLN A O 1
ATOM 894 N N . ILE A 1 110 ? -6.898 6.734 -0.91 1 94.56 110 ILE A N 1
ATOM 895 C CA . ILE A 1 110 ? -8.227 6.254 -0.557 1 94.56 110 ILE A CA 1
ATOM 896 C C . ILE A 1 110 ? -9.266 6.852 -1.509 1 94.56 110 ILE A C 1
ATOM 898 O O . ILE A 1 110 ? -9.195 8.031 -1.847 1 94.56 110 ILE A O 1
ATOM 902 N N . SER A 1 111 ? -10.195 6.055 -1.92 1 94 111 SER A N 1
ATOM 903 C CA . SER A 1 111 ? -11.266 6.578 -2.77 1 94 111 SER A CA 1
ATOM 904 C C . SER A 1 111 ? -12.398 7.164 -1.936 1 94 111 SER A C 1
ATOM 906 O O . SER A 1 111 ? -12.555 6.816 -0.763 1 94 111 SER A O 1
ATOM 908 N N . LEU A 1 112 ? -13.125 8.086 -2.576 1 95.25 112 LEU A N 1
ATOM 909 C CA . LEU A 1 112 ? -14.289 8.656 -1.899 1 95.25 112 LEU A CA 1
ATOM 910 C C . LEU A 1 112 ? -15.297 7.57 -1.544 1 95.25 112 LEU A C 1
ATOM 912 O O . LEU A 1 112 ? -15.875 7.586 -0.455 1 95.25 112 LEU A O 1
ATOM 916 N N . LYS A 1 113 ? -15.516 6.637 -2.418 1 94.25 113 LYS A N 1
ATOM 917 C CA . LYS A 1 113 ? -16.438 5.527 -2.188 1 94.25 113 LYS A CA 1
ATOM 918 C C . LYS A 1 113 ? -16.062 4.742 -0.939 1 94.25 113 LYS A C 1
ATOM 920 O O . LYS A 1 113 ? -16.906 4.445 -0.097 1 94.25 113 LYS A O 1
ATOM 925 N N . THR A 1 114 ? -14.789 4.367 -0.815 1 94.69 114 THR A N 1
ATOM 926 C CA . THR A 1 114 ? -14.305 3.617 0.336 1 94.69 114 THR A CA 1
ATOM 927 C C . THR A 1 114 ? -14.453 4.434 1.616 1 94.69 114 THR A C 1
ATOM 929 O O . THR A 1 114 ? -14.914 3.918 2.637 1 94.69 114 THR A O 1
ATOM 932 N N . ALA A 1 115 ? -14.094 5.703 1.548 1 97.06 115 ALA A N 1
ATOM 933 C CA . ALA A 1 115 ? -14.188 6.562 2.727 1 97.06 115 ALA A CA 1
ATOM 934 C C . ALA A 1 115 ? -15.633 6.691 3.193 1 97.06 115 ALA A C 1
ATOM 936 O O . ALA A 1 115 ? -15.914 6.613 4.391 1 97.06 115 ALA A O 1
ATOM 937 N N . GLU A 1 116 ? -16.516 6.855 2.268 1 96.69 116 GLU A N 1
ATOM 938 C CA . GLU A 1 116 ? -17.938 6.977 2.6 1 96.69 116 GLU A CA 1
ATOM 939 C C . GLU A 1 116 ? -18.469 5.684 3.201 1 96.69 116 GLU A C 1
ATOM 941 O O . GLU A 1 116 ? -19.25 5.711 4.156 1 96.69 116 GLU A O 1
ATOM 946 N N . TRP A 1 117 ? -18.109 4.605 2.596 1 96.44 117 TRP A N 1
ATOM 947 C CA . TRP A 1 117 ? -18.516 3.309 3.127 1 96.44 117 TRP A CA 1
ATOM 948 C C . TRP A 1 117 ? -18.016 3.127 4.555 1 96.44 117 TRP A C 1
ATOM 950 O O . TRP A 1 117 ? -18.766 2.701 5.434 1 96.44 117 TRP A O 1
ATOM 960 N N . LEU A 1 118 ? -16.719 3.436 4.824 1 96.94 118 LEU A N 1
ATOM 961 C CA . LEU A 1 118 ? -16.141 3.336 6.16 1 96.94 118 LEU A CA 1
ATOM 962 C C . LEU A 1 118 ? -16.922 4.207 7.148 1 96.94 118 LEU A C 1
ATOM 964 O O . LEU A 1 118 ? -17.188 3.783 8.281 1 96.94 118 LEU A O 1
ATOM 968 N N . ALA A 1 119 ? -17.281 5.398 6.707 1 97.06 119 ALA A N 1
ATOM 969 C CA . ALA A 1 119 ? -18 6.316 7.578 1 97.06 119 ALA A CA 1
ATOM 970 C C . ALA A 1 119 ? -19.422 5.832 7.828 1 97.06 119 ALA A C 1
ATOM 972 O O . ALA A 1 119 ? -19.875 5.742 8.977 1 97.06 119 ALA A O 1
ATOM 973 N N . ARG A 1 120 ? -20.109 5.426 6.836 1 96.19 120 ARG A N 1
ATOM 974 C CA . ARG A 1 120 ? -21.531 5.121 6.914 1 96.19 120 ARG A CA 1
ATOM 975 C C . ARG A 1 120 ? -21.766 3.725 7.477 1 96.19 120 ARG A C 1
ATOM 977 O O . ARG A 1 120 ? -22.594 3.537 8.359 1 96.19 120 ARG A O 1
ATOM 984 N N . GLU A 1 121 ? -20.984 2.766 6.988 1 96.19 121 GLU A N 1
ATOM 985 C CA . GLU A 1 121 ? -21.266 1.369 7.309 1 96.19 121 GLU A CA 1
ATOM 986 C C . GLU A 1 121 ? -20.438 0.891 8.492 1 96.19 121 GLU A C 1
ATOM 988 O O . GLU A 1 121 ? -20.859 0.013 9.242 1 96.19 121 GLU A O 1
ATOM 993 N N . MET A 1 122 ? -19.281 1.434 8.648 1 95.44 122 MET A N 1
ATOM 994 C CA . MET A 1 122 ? -18.391 0.899 9.68 1 95.44 122 MET A CA 1
ATOM 995 C C . MET A 1 122 ? -18.297 1.854 10.859 1 95.44 122 MET A C 1
ATOM 997 O O . MET A 1 122 ? -17.672 1.529 11.875 1 95.44 122 MET A O 1
ATOM 1001 N N . GLY A 1 123 ? -18.781 3.154 10.75 1 96.5 123 GLY A N 1
ATOM 1002 C CA . GLY A 1 123 ? -18.922 4.051 11.883 1 96.5 123 GLY A CA 1
ATOM 1003 C C . GLY A 1 123 ? -17.719 4.938 12.109 1 96.5 123 GLY A C 1
ATOM 1004 O O . GLY A 1 123 ? -17.562 5.531 13.172 1 96.5 123 GLY A O 1
ATOM 1005 N N . TYR A 1 124 ? -16.844 5.027 11.141 1 97.31 124 TYR A N 1
ATOM 1006 C CA . TYR A 1 124 ? -15.703 5.918 11.258 1 97.31 124 TYR A CA 1
ATOM 1007 C C . TYR A 1 124 ? -16.094 7.352 10.914 1 97.31 124 TYR A C 1
ATOM 1009 O O . TYR A 1 124 ? -15.984 7.766 9.758 1 97.31 124 TYR A O 1
ATOM 1017 N N . ARG A 1 125 ? -16.359 8.211 11.992 1 96 125 ARG A N 1
ATOM 1018 C CA . ARG A 1 125 ? -16.953 9.523 11.758 1 96 125 ARG A CA 1
ATOM 1019 C C . ARG A 1 125 ? -16.172 10.609 12.484 1 96 125 ARG A C 1
ATOM 1021 O O . ARG A 1 125 ? -16.672 11.719 12.672 1 96 125 ARG A O 1
ATOM 1028 N N . ASN A 1 126 ? -14.945 10.266 12.875 1 95.38 126 ASN A N 1
ATOM 1029 C CA . ASN A 1 126 ? -14.156 11.25 13.609 1 95.38 126 ASN A CA 1
ATOM 1030 C C . ASN A 1 126 ? -13.68 12.375 12.695 1 95.38 126 ASN A C 1
ATOM 1032 O O . ASN A 1 126 ? -13.305 13.453 13.164 1 95.38 126 ASN A O 1
ATOM 1036 N N . TYR A 1 127 ? -13.617 12.086 11.414 1 93.44 127 TYR A N 1
ATOM 1037 C CA . TYR A 1 127 ? -13.336 13.102 10.398 1 93.44 127 TYR A CA 1
ATOM 1038 C C . TYR A 1 127 ? -14.453 13.156 9.359 1 93.44 127 TYR A C 1
ATOM 1040 O O . TYR A 1 127 ? -15.008 12.125 8.977 1 93.44 127 TYR A O 1
ATOM 1048 N N . GLU A 1 128 ? -14.711 14.336 8.945 1 86.31 128 GLU A N 1
ATOM 1049 C CA . GLU A 1 128 ? -15.797 14.539 7.988 1 86.31 128 GLU A CA 1
ATOM 1050 C C . GLU A 1 128 ? -15.297 14.414 6.551 1 86.31 128 GLU A C 1
ATOM 1052 O O . GLU A 1 128 ? -14.164 14.781 6.25 1 86.31 128 GLU A O 1
ATOM 1057 N N . ILE A 1 129 ? -16.172 13.812 5.711 1 86.06 129 ILE A N 1
ATOM 1058 C CA . ILE A 1 129 ? -15.859 13.719 4.289 1 86.06 129 ILE A CA 1
ATOM 1059 C C . ILE A 1 129 ? -17.047 14.242 3.473 1 86.06 129 ILE A C 1
ATOM 1061 O O . ILE A 1 129 ? -17.641 13.5 2.684 1 86.06 129 ILE A O 1
ATOM 1065 N N . GLU A 1 130 ? -17.266 15.477 3.617 1 83.69 130 GLU A N 1
ATOM 1066 C CA . GLU A 1 130 ? -18.406 16.094 2.939 1 83.69 130 GLU A CA 1
ATOM 1067 C C . GLU A 1 130 ? -18.156 16.219 1.439 1 83.69 130 GLU A C 1
ATOM 1069 O O . GLU A 1 130 ? -19.094 16.234 0.645 1 83.69 130 GLU A O 1
ATOM 1074 N N . ASN A 1 131 ? -16.891 16.359 1.092 1 85.12 131 ASN A N 1
ATOM 1075 C CA . ASN A 1 131 ? -16.5 16.375 -0.314 1 85.12 131 ASN A CA 1
ATOM 1076 C C . ASN A 1 131 ? -15.156 15.672 -0.53 1 85.12 131 ASN A C 1
ATOM 1078 O O . ASN A 1 131 ? -14.367 15.531 0.406 1 85.12 131 ASN A O 1
ATOM 1082 N N . PRO A 1 132 ? -14.859 15.273 -1.78 1 87.62 132 PRO A N 1
ATOM 1083 C CA . PRO A 1 132 ? -13.656 14.5 -2.082 1 87.62 132 PRO A CA 1
ATOM 1084 C C . PRO A 1 132 ? -12.375 15.273 -1.781 1 87.62 132 PRO A C 1
ATOM 1086 O O . PRO A 1 132 ? -11.336 14.672 -1.483 1 87.62 132 PRO A O 1
ATOM 1089 N N . SER A 1 133 ? -12.469 16.578 -1.777 1 91.44 133 SER A N 1
ATOM 1090 C CA . SER A 1 133 ? -11.266 17.391 -1.584 1 91.44 133 SER A CA 1
ATOM 1091 C C . SER A 1 133 ? -10.742 17.266 -0.158 1 91.44 133 SER A C 1
ATOM 1093 O O . SER A 1 133 ? -9.555 17.469 0.093 1 91.44 133 SER A O 1
ATOM 1095 N N . LEU A 1 134 ? -11.617 16.875 0.761 1 94.25 134 LEU A N 1
ATOM 1096 C CA . LEU A 1 134 ? -11.211 16.719 2.152 1 94.25 134 LEU A CA 1
ATOM 1097 C C . LEU A 1 134 ? -10.281 15.523 2.322 1 94.25 134 LEU A C 1
ATOM 1099 O O . LEU A 1 134 ? -9.516 15.453 3.285 1 94.25 134 LEU A O 1
ATOM 1103 N N . LEU A 1 135 ? -10.297 14.633 1.35 1 95.88 135 LEU A N 1
ATOM 1104 C CA . LEU A 1 135 ? -9.461 13.438 1.418 1 95.88 135 LEU A CA 1
ATOM 1105 C C . LEU A 1 135 ? -8 13.773 1.146 1 95.88 135 LEU A C 1
ATOM 1107 O O . LEU A 1 135 ? -7.113 12.961 1.405 1 95.88 135 LEU A O 1
ATOM 1111 N N . PHE A 1 136 ? -7.734 15.023 0.715 1 96.81 136 PHE A N 1
ATOM 1112 C CA . PHE A 1 136 ? -6.352 15.445 0.516 1 96.81 136 PHE A CA 1
ATOM 1113 C C . PHE A 1 136 ? -5.73 15.898 1.832 1 96.81 136 PHE A C 1
ATOM 1115 O O . PHE A 1 136 ? -4.508 16.047 1.926 1 96.81 136 PHE A O 1
ATOM 1122 N N . ARG A 1 137 ? -6.562 16.188 2.793 1 97.38 137 ARG A N 1
ATOM 1123 C CA . ARG A 1 137 ? -6.039 16.578 4.098 1 97.38 137 ARG A CA 1
ATOM 1124 C C . ARG A 1 137 ? -5.348 15.406 4.785 1 97.38 137 ARG A C 1
ATOM 1126 O O . ARG A 1 137 ? -5.926 14.328 4.914 1 97.38 137 ARG A O 1
ATOM 1133 N N . PRO A 1 138 ? -4.09 15.633 5.262 1 98.25 138 PRO A N 1
ATOM 1134 C CA . PRO A 1 138 ? -3.27 14.492 5.688 1 98.25 138 PRO A CA 1
ATOM 1135 C C . PRO A 1 138 ? -3.896 13.711 6.84 1 98.25 138 PRO A C 1
ATOM 1137 O O . PRO A 1 138 ? -3.918 12.477 6.812 1 98.25 138 PRO A O 1
ATOM 1140 N N . PHE A 1 139 ? -4.48 14.359 7.82 1 98.56 139 PHE A N 1
ATOM 1141 C CA . PHE A 1 139 ? -5.059 13.648 8.953 1 98.56 139 PHE A CA 1
ATOM 1142 C C . PHE A 1 139 ? -6.316 12.898 8.539 1 98.56 139 PHE A C 1
ATOM 1144 O O . PHE A 1 139 ? -6.535 11.758 8.961 1 98.56 139 PHE A O 1
ATOM 1151 N N . VAL A 1 140 ? -7.133 13.5 7.691 1 98.06 140 VAL A N 1
ATOM 1152 C CA . VAL A 1 140 ? -8.336 12.844 7.191 1 98.06 140 VAL A CA 1
ATOM 1153 C C . VAL A 1 140 ? -7.961 11.617 6.363 1 98.06 140 VAL A C 1
ATOM 1155 O O . VAL A 1 140 ? -8.5 10.531 6.578 1 98.06 140 VAL A O 1
ATOM 1158 N N . ASN A 1 141 ? -7.023 11.812 5.469 1 98.12 141 ASN A N 1
ATOM 1159 C CA . ASN A 1 141 ? -6.594 10.742 4.574 1 98.12 141 ASN A CA 1
ATOM 1160 C C . ASN A 1 141 ? -6.012 9.562 5.348 1 98.12 141 ASN A C 1
ATOM 1162 O O . ASN A 1 141 ? -6.387 8.414 5.109 1 98.12 141 ASN A O 1
ATOM 1166 N N . VAL A 1 142 ? -5.102 9.867 6.289 1 98.38 142 VAL A N 1
ATOM 1167 C CA . VAL A 1 142 ? -4.426 8.82 7.051 1 98.38 142 VAL A CA 1
ATOM 1168 C C . VAL A 1 142 ? -5.426 8.117 7.965 1 98.38 142 VAL A C 1
ATOM 1170 O O . VAL A 1 142 ? -5.332 6.91 8.18 1 98.38 142 VAL A O 1
ATOM 1173 N N . TYR A 1 143 ? -6.391 8.883 8.469 1 98.56 143 TYR A N 1
ATOM 1174 C CA . TYR A 1 143 ? -7.434 8.297 9.305 1 98.56 143 TYR A CA 1
ATOM 1175 C C . TYR A 1 143 ? -8.219 7.238 8.539 1 98.56 143 TYR A C 1
ATOM 1177 O O . TYR A 1 143 ? -8.359 6.102 8.992 1 98.56 143 TYR A O 1
ATOM 1185 N N . PHE A 1 144 ? -8.703 7.582 7.387 1 98.06 144 PHE A N 1
ATOM 1186 C CA . PHE A 1 144 ? -9.5 6.641 6.609 1 98.06 144 PHE A CA 1
ATOM 1187 C C . PHE A 1 144 ? -8.625 5.531 6.039 1 98.06 144 PHE A C 1
ATOM 1189 O O . PHE A 1 144 ? -9.07 4.391 5.902 1 98.06 144 PHE A O 1
ATOM 1196 N N . GLY A 1 145 ? -7.367 5.906 5.66 1 97.38 145 GLY A N 1
ATOM 1197 C CA . GLY A 1 145 ? -6.422 4.867 5.285 1 97.38 145 GLY A CA 1
ATOM 1198 C C . GLY A 1 145 ? -6.211 3.832 6.371 1 97.38 145 GLY A C 1
ATOM 1199 O O . GLY A 1 145 ? -6.238 2.629 6.105 1 97.38 145 GLY A O 1
ATOM 1200 N N . ALA A 1 146 ? -6.008 4.289 7.578 1 97.12 146 ALA A N 1
ATOM 1201 C CA . ALA A 1 146 ? -5.824 3.406 8.727 1 97.12 146 ALA A CA 1
ATOM 1202 C C . ALA A 1 146 ? -7.055 2.537 8.961 1 97.12 146 ALA A C 1
ATOM 1204 O O . ALA A 1 146 ? -6.938 1.332 9.188 1 97.12 146 ALA A O 1
ATOM 1205 N N . ALA A 1 147 ? -8.219 3.145 8.867 1 97.06 147 ALA A N 1
ATOM 1206 C CA . ALA A 1 147 ? -9.461 2.404 9.055 1 97.06 147 ALA A CA 1
ATOM 1207 C C . ALA A 1 147 ? -9.602 1.295 8.016 1 97.06 147 ALA A C 1
ATOM 1209 O O . ALA A 1 147 ? -10 0.174 8.344 1 97.06 147 ALA A O 1
ATOM 1210 N N . TYR A 1 148 ? -9.289 1.633 6.82 1 96.56 148 TYR A N 1
ATOM 1211 C CA . TYR A 1 148 ? -9.398 0.666 5.734 1 96.56 148 TYR A CA 1
ATOM 1212 C C . TYR A 1 148 ? -8.422 -0.489 5.93 1 96.56 148 TYR A C 1
ATOM 1214 O O . TYR A 1 148 ? -8.789 -1.654 5.766 1 96.56 148 TYR A O 1
ATOM 1222 N N . ILE A 1 149 ? -7.203 -0.178 6.277 1 93.62 149 ILE A N 1
ATOM 1223 C CA . ILE A 1 149 ? -6.176 -1.186 6.512 1 93.62 149 ILE A CA 1
ATOM 1224 C C . ILE A 1 149 ? -6.598 -2.1 7.66 1 93.62 149 ILE A C 1
ATOM 1226 O O . ILE A 1 149 ? -6.457 -3.322 7.574 1 93.62 149 ILE A O 1
ATOM 1230 N N . LYS A 1 150 ? -7.082 -1.489 8.703 1 93.56 150 LYS A N 1
ATOM 1231 C CA . LYS A 1 150 ? -7.578 -2.277 9.82 1 93.56 150 LYS A CA 1
ATOM 1232 C C . LYS A 1 150 ? -8.656 -3.26 9.375 1 93.56 150 LYS A C 1
ATOM 1234 O O . LYS A 1 150 ? -8.656 -4.422 9.789 1 93.56 150 LYS A O 1
ATOM 1239 N N . TRP A 1 151 ? -9.578 -2.721 8.594 1 93.69 151 TRP A N 1
ATOM 1240 C CA . TRP A 1 151 ? -10.648 -3.566 8.078 1 93.69 151 TRP A CA 1
ATOM 1241 C C . TRP A 1 151 ? -10.086 -4.707 7.238 1 93.69 151 TRP A C 1
ATOM 1243 O O . TRP A 1 151 ? -10.508 -5.859 7.383 1 93.69 151 TRP A O 1
ATOM 1253 N N . LEU A 1 152 ? -9.141 -4.438 6.367 1 90.06 152 LEU A N 1
ATOM 1254 C CA . LEU A 1 152 ? -8.539 -5.434 5.488 1 90.06 152 LEU A CA 1
ATOM 1255 C C . LEU A 1 152 ? -7.824 -6.516 6.297 1 90.06 152 LEU A C 1
ATOM 1257 O O . LEU A 1 152 ? -7.824 -7.688 5.914 1 90.06 152 LEU A O 1
ATOM 1261 N N . PHE A 1 153 ? -7.172 -6.137 7.352 1 83.81 153 PHE A N 1
ATOM 1262 C CA . PHE A 1 153 ? -6.469 -7.078 8.211 1 83.81 153 PHE A CA 1
ATOM 1263 C C . PHE A 1 153 ? -7.445 -8.031 8.883 1 83.81 153 PHE A C 1
ATOM 1265 O O . PHE A 1 153 ? -7.113 -9.195 9.133 1 83.81 153 PHE A O 1
ATOM 1272 N N . SER A 1 154 ? -8.594 -7.555 9.242 1 79.06 154 SER A N 1
ATOM 1273 C CA . SER A 1 154 ? -9.578 -8.359 9.953 1 79.06 154 SER A CA 1
ATOM 1274 C C . SER A 1 154 ? -10.352 -9.258 9 1 79.06 154 SER A C 1
ATOM 1276 O O . SER A 1 154 ? -10.891 -10.289 9.406 1 79.06 154 SER A O 1
ATOM 1278 N N . HIS A 1 155 ? -10.609 -8.922 7.727 1 64.31 155 HIS A N 1
ATOM 1279 C CA . HIS A 1 155 ? -11.516 -9.625 6.828 1 64.31 155 HIS A CA 1
ATOM 1280 C C . HIS A 1 155 ? -10.75 -10.391 5.754 1 64.31 155 HIS A C 1
ATOM 1282 O O . HIS A 1 155 ? -11.352 -10.969 4.848 1 64.31 155 HIS A O 1
ATOM 1288 N N . ASP A 1 156 ? -9.461 -10.18 5.336 1 54.78 156 ASP A N 1
ATOM 1289 C CA . ASP A 1 156 ? -8.883 -10.883 4.191 1 54.78 156 ASP A CA 1
ATOM 1290 C C . ASP A 1 156 ? -9.281 -12.352 4.191 1 54.78 156 ASP A C 1
ATOM 1292 O O . ASP A 1 156 ? -9.297 -13 3.143 1 54.78 156 ASP A O 1
ATOM 1296 N N . GLY A 1 157 ? -9.508 -13.273 5.32 1 46.03 157 GLY A N 1
ATOM 1297 C CA . GLY A 1 157 ? -9.742 -14.703 5.352 1 46.03 157 GLY A CA 1
ATOM 1298 C C . GLY A 1 157 ? -11.219 -15.07 5.324 1 46.03 157 GLY A C 1
ATOM 1299 O O . GLY A 1 157 ? -11.57 -16.25 5.227 1 46.03 157 GLY A O 1
ATOM 1300 N N . LYS A 1 158 ? -12.164 -14.258 5.801 1 36.97 158 LYS A N 1
ATOM 1301 C CA . LYS A 1 158 ? -13.43 -14.922 6.113 1 36.97 158 LYS A CA 1
ATOM 1302 C C . LYS A 1 158 ? -14.336 -14.984 4.887 1 36.97 158 LYS A C 1
ATOM 1304 O O . LYS A 1 158 ? -14.32 -14.078 4.055 1 36.97 158 LYS A O 1
ATOM 1309 N N . MET B 1 1 ? 5.816 -6.793 -26.312 1 44.12 1 MET B N 1
ATOM 1310 C CA . MET B 1 1 ? 4.676 -7.699 -26.375 1 44.12 1 MET B CA 1
ATOM 1311 C C . MET B 1 1 ? 3.928 -7.723 -25.047 1 44.12 1 MET B C 1
ATOM 1313 O O . MET B 1 1 ? 4.547 -7.691 -23.969 1 44.12 1 MET B O 1
ATOM 1317 N N . SER B 1 2 ? 2.631 -7.293 -25.016 1 63.12 2 SER B N 1
ATOM 1318 C CA . SER B 1 2 ? 1.785 -7.254 -23.828 1 63.12 2 SER B CA 1
ATOM 1319 C C . SER B 1 2 ? 1.773 -8.602 -23.125 1 63.12 2 SER B C 1
ATOM 1321 O O . SER B 1 2 ? 1.574 -9.641 -23.75 1 63.12 2 SER B O 1
ATOM 1323 N N . ILE B 1 3 ? 2.451 -8.773 -22.094 1 77.38 3 ILE B N 1
ATOM 1324 C CA . ILE B 1 3 ? 2.5 -10.016 -21.328 1 77.38 3 ILE B CA 1
ATOM 1325 C C . ILE B 1 3 ? 1.081 -10.469 -21 1 77.38 3 ILE B C 1
ATOM 1327 O O . ILE B 1 3 ? 0.234 -9.664 -20.609 1 77.38 3 ILE B O 1
ATOM 1331 N N . SER B 1 4 ? 0.757 -11.672 -21.469 1 85.81 4 SER B N 1
ATOM 1332 C CA . SER B 1 4 ? -0.525 -12.281 -21.125 1 85.81 4 SER B CA 1
ATOM 1333 C C . SER B 1 4 ? -0.341 -13.688 -20.578 1 85.81 4 SER B C 1
ATOM 1335 O O . SER B 1 4 ? 0.377 -14.5 -21.156 1 85.81 4 SER B O 1
ATOM 1337 N N . TYR B 1 5 ? -0.868 -13.875 -19.391 1 93.31 5 TYR B N 1
ATOM 1338 C CA . TYR B 1 5 ? -0.886 -15.195 -18.766 1 93.31 5 TYR B CA 1
ATOM 1339 C C . TYR B 1 5 ? -2.291 -15.789 -18.781 1 93.31 5 TYR B C 1
ATOM 1341 O O . TYR B 1 5 ? -3.254 -15.117 -18.391 1 93.31 5 TYR B O 1
ATOM 1349 N N . LYS B 1 6 ? -2.359 -17 -19.25 1 95.81 6 LYS B N 1
ATOM 1350 C CA . LYS B 1 6 ? -3.643 -17.703 -19.219 1 95.81 6 LYS B CA 1
ATOM 1351 C C . LYS B 1 6 ? -3.713 -18.656 -18.031 1 95.81 6 LYS B C 1
ATOM 1353 O O . LYS B 1 6 ? -4.766 -18.812 -17.406 1 95.81 6 LYS B O 1
ATOM 1358 N N . TYR B 1 7 ? -2.619 -19.281 -17.781 1 97.88 7 TYR B N 1
ATOM 1359 C CA . TYR B 1 7 ? -2.562 -20.297 -16.734 1 97.88 7 TYR B CA 1
ATOM 1360 C C . TYR B 1 7 ? -1.544 -19.906 -15.664 1 97.88 7 TYR B C 1
ATOM 1362 O O . TYR B 1 7 ? -0.557 -19.234 -15.953 1 97.88 7 TYR B O 1
ATOM 1370 N N . TRP B 1 8 ? -1.781 -20.344 -14.367 1 98.12 8 TRP B N 1
ATOM 1371 C CA . TRP B 1 8 ? -0.794 -20.234 -13.305 1 98.12 8 TRP B CA 1
ATOM 1372 C C . TRP B 1 8 ? 0.548 -20.812 -13.742 1 98.12 8 TRP B C 1
ATOM 1374 O O . TRP B 1 8 ? 1.601 -20.234 -13.453 1 98.12 8 TRP B O 1
ATOM 1384 N N . ASP B 1 9 ? 0.559 -21.891 -14.5 1 97.25 9 ASP B N 1
ATOM 1385 C CA . ASP B 1 9 ? 1.762 -22.594 -14.922 1 97.25 9 ASP B CA 1
ATOM 1386 C C . ASP B 1 9 ? 2.605 -21.734 -15.859 1 97.25 9 ASP B C 1
ATOM 1388 O O . ASP B 1 9 ? 3.791 -22.016 -16.062 1 97.25 9 ASP B O 1
ATOM 1392 N N . ASP B 1 10 ? 1.988 -20.672 -16.469 1 96 10 ASP B N 1
ATOM 1393 C CA . ASP B 1 10 ? 2.705 -19.75 -17.344 1 96 10 ASP B CA 1
ATOM 1394 C C . ASP B 1 10 ? 3.578 -18.781 -16.547 1 96 10 ASP B C 1
ATOM 1396 O O . ASP B 1 10 ? 4.508 -18.188 -17.078 1 96 10 ASP B O 1
ATOM 1400 N N . CYS B 1 11 ? 3.262 -18.703 -15.195 1 96.75 11 CYS B N 1
ATOM 1401 C CA . CYS B 1 11 ? 3.898 -17.609 -14.469 1 96.75 11 CYS B CA 1
ATOM 1402 C C . CYS B 1 11 ? 4.352 -18.047 -13.086 1 96.75 11 CYS B C 1
ATOM 1404 O O . CYS B 1 11 ? 4.73 -17.219 -12.25 1 96.75 11 CYS B O 1
ATOM 1406 N N . VAL B 1 12 ? 4.352 -19.25 -12.773 1 97.38 12 VAL B N 1
ATOM 1407 C CA . VAL B 1 12 ? 4.789 -19.797 -11.484 1 97.38 12 VAL B CA 1
ATOM 1408 C C . VAL B 1 12 ? 5.707 -20.984 -11.711 1 97.38 12 VAL B C 1
ATOM 1410 O O . VAL B 1 12 ? 5.43 -21.844 -12.562 1 97.38 12 VAL B O 1
ATOM 1413 N N . ASP B 1 13 ? 6.789 -21.047 -11.023 1 95.38 13 ASP B N 1
ATOM 1414 C CA . ASP B 1 13 ? 7.707 -22.172 -11.125 1 95.38 13 ASP B CA 1
ATOM 1415 C C . ASP B 1 13 ? 7.047 -23.469 -10.625 1 95.38 13 ASP B C 1
ATOM 1417 O O . ASP B 1 13 ? 6.238 -23.438 -9.695 1 95.38 13 ASP B O 1
ATOM 1421 N N . PRO B 1 14 ? 7.441 -24.594 -11.156 1 96.19 14 PRO B N 1
ATOM 1422 C CA . PRO B 1 14 ? 6.824 -25.875 -10.797 1 96.19 14 PRO B CA 1
ATOM 1423 C C . PRO B 1 14 ? 6.891 -26.156 -9.297 1 96.19 14 PRO B C 1
ATOM 1425 O O . PRO B 1 14 ? 5.949 -26.719 -8.734 1 96.19 14 PRO B O 1
ATOM 1428 N N . GLU B 1 15 ? 7.957 -25.812 -8.68 1 96.38 15 GLU B N 1
ATOM 1429 C CA . GLU B 1 15 ? 8.086 -26.062 -7.242 1 96.38 15 GLU B CA 1
ATOM 1430 C C . GLU B 1 15 ? 7.059 -25.25 -6.453 1 96.38 15 GLU B C 1
ATOM 1432 O O . GLU B 1 15 ? 6.469 -25.75 -5.496 1 96.38 15 GLU B O 1
ATOM 1437 N N . ASP B 1 16 ? 6.883 -24.031 -6.832 1 97.19 16 ASP B N 1
ATOM 1438 C CA . ASP B 1 16 ? 5.898 -23.172 -6.172 1 97.19 16 ASP B CA 1
ATOM 1439 C C . ASP B 1 16 ? 4.477 -23.641 -6.473 1 97.19 16 ASP B C 1
ATOM 1441 O O . ASP B 1 16 ? 3.596 -23.562 -5.613 1 97.19 16 ASP B O 1
ATOM 1445 N N . MET B 1 17 ? 4.254 -24.172 -7.652 1 97.69 17 MET B N 1
ATOM 1446 C CA . MET B 1 17 ? 2.949 -24.719 -8.008 1 97.69 17 MET B CA 1
ATOM 1447 C C . MET B 1 17 ? 2.592 -25.891 -7.102 1 97.69 17 MET B C 1
ATOM 1449 O O . MET B 1 17 ? 1.438 -26.031 -6.691 1 97.69 17 MET B O 1
ATOM 1453 N N . GLN B 1 18 ? 3.574 -26.688 -6.852 1 97.44 18 GLN B N 1
ATOM 1454 C CA . GLN B 1 18 ? 3.35 -27.812 -5.961 1 97.44 18 GLN B CA 1
ATOM 1455 C C . GLN B 1 18 ? 2.947 -27.344 -4.566 1 97.44 18 GLN B C 1
ATOM 1457 O O . GLN B 1 18 ? 2.061 -27.938 -3.941 1 97.44 18 GLN B O 1
ATOM 1462 N N . LEU B 1 19 ? 3.572 -26.328 -4.105 1 98.19 19 LEU B N 1
ATOM 1463 C CA . LEU B 1 19 ? 3.244 -25.781 -2.795 1 98.19 19 LEU B CA 1
ATOM 1464 C C . LEU B 1 19 ? 1.823 -25.234 -2.777 1 98.19 19 LEU B C 1
ATOM 1466 O O . LEU B 1 19 ? 1.113 -25.359 -1.779 1 98.19 19 LEU B O 1
ATOM 1470 N N . MET B 1 20 ? 1.447 -24.625 -3.881 1 98.44 20 MET B N 1
ATOM 1471 C CA . MET B 1 20 ? 0.072 -24.141 -3.988 1 98.44 20 MET B CA 1
ATOM 1472 C C . MET B 1 20 ? -0.917 -25.297 -3.855 1 98.44 20 MET B C 1
ATOM 1474 O O . MET B 1 20 ? -1.873 -25.219 -3.082 1 98.44 20 MET B O 1
ATOM 1478 N N . TRP B 1 21 ? -0.685 -26.375 -4.516 1 98.06 21 TRP B N 1
ATOM 1479 C CA . TRP B 1 21 ? -1.582 -27.531 -4.512 1 98.06 21 TRP B CA 1
ATOM 1480 C C . TRP B 1 21 ? -1.585 -28.219 -3.148 1 98.06 21 TRP B C 1
ATOM 1482 O O . TRP B 1 21 ? -2.531 -28.922 -2.807 1 98.06 21 TRP B O 1
ATOM 1492 N N . HIS B 1 22 ? -0.567 -28.016 -2.355 1 97.81 22 HIS B N 1
ATOM 1493 C CA . HIS B 1 22 ? -0.467 -28.656 -1.047 1 97.81 22 HIS B CA 1
ATOM 1494 C C . HIS B 1 22 ? -1.324 -27.922 -0.015 1 97.81 22 HIS B C 1
ATOM 1496 O O . HIS B 1 22 ? -1.583 -28.453 1.067 1 97.81 22 HIS B O 1
ATOM 1502 N N . ASP B 1 23 ? -1.688 -26.734 -0.294 1 98.12 23 ASP B N 1
ATOM 1503 C CA . ASP B 1 23 ? -2.555 -26 0.623 1 98.12 23 ASP B CA 1
ATOM 1504 C C . ASP B 1 23 ? -4.008 -26.453 0.485 1 98.12 23 ASP B C 1
ATOM 1506 O O . ASP B 1 23 ? -4.559 -26.469 -0.618 1 98.12 23 ASP B O 1
ATOM 1510 N N . VAL B 1 24 ? -4.645 -26.719 1.568 1 98 24 VAL B N 1
ATOM 1511 C CA . VAL B 1 24 ? -5.961 -27.344 1.564 1 98 24 VAL B CA 1
ATOM 1512 C C . VAL B 1 24 ? -6.996 -26.391 0.986 1 98 24 VAL B C 1
ATOM 1514 O O . VAL B 1 24 ? -7.891 -26.797 0.242 1 98 24 VAL B O 1
ATOM 1517 N N . ASP B 1 25 ? -6.914 -25.125 1.269 1 97.62 25 ASP B N 1
ATOM 1518 C CA . ASP B 1 25 ? -7.902 -24.141 0.82 1 97.62 25 ASP B CA 1
ATOM 1519 C C . ASP B 1 25 ? -7.793 -23.906 -0.684 1 97.62 25 ASP B C 1
ATOM 1521 O O . ASP B 1 25 ? -8.805 -23.844 -1.385 1 97.62 25 ASP B O 1
ATOM 1525 N N . VAL B 1 26 ? -6.57 -23.75 -1.194 1 98.44 26 VAL B N 1
ATOM 1526 C CA . VAL B 1 26 ? -6.367 -23.547 -2.625 1 98.44 26 VAL B CA 1
ATOM 1527 C C . VAL B 1 26 ? -6.754 -24.797 -3.391 1 98.44 26 VAL B C 1
ATOM 1529 O O . VAL B 1 26 ? -7.398 -24.734 -4.441 1 98.44 26 VAL B O 1
ATOM 1532 N N . CYS B 1 27 ? -6.293 -25.922 -2.848 1 98.19 27 CYS B N 1
ATOM 1533 C CA . CYS B 1 27 ? -6.66 -27.188 -3.471 1 98.19 27 CYS B CA 1
ATOM 1534 C C . CYS B 1 27 ? -8.172 -27.312 -3.615 1 98.19 27 CYS B C 1
ATOM 1536 O O . CYS B 1 27 ? -8.672 -27.688 -4.676 1 98.19 27 CYS B O 1
ATOM 1538 N N . LYS B 1 28 ? -8.922 -27.031 -2.535 1 98.38 28 LYS B N 1
ATOM 1539 C CA . LYS B 1 28 ? -10.375 -27.078 -2.574 1 98.38 28 LYS B CA 1
ATOM 1540 C C . LYS B 1 28 ? -10.938 -26.109 -3.6 1 98.38 28 LYS B C 1
ATOM 1542 O O . LYS B 1 28 ? -11.82 -26.453 -4.387 1 98.38 28 LYS B O 1
ATOM 1547 N N . GLU B 1 29 ? -10.414 -24.891 -3.602 1 98.44 29 GLU B N 1
ATOM 1548 C CA . GLU B 1 29 ? -10.883 -23.875 -4.531 1 98.44 29 GLU B CA 1
ATOM 1549 C C . GLU B 1 29 ? -10.656 -24.297 -5.98 1 98.44 29 GLU B C 1
ATOM 1551 O O . GLU B 1 29 ? -11.547 -24.188 -6.82 1 98.44 29 GLU B O 1
ATOM 1556 N N . TRP B 1 30 ? -9.438 -24.781 -6.281 1 98.44 30 TRP B N 1
ATOM 1557 C CA . TRP B 1 30 ? -9.102 -25.188 -7.637 1 98.44 30 TRP B CA 1
ATOM 1558 C C . TRP B 1 30 ? -9.922 -26.406 -8.055 1 98.44 30 TRP B C 1
ATOM 1560 O O . TRP B 1 30 ? -10.445 -26.453 -9.164 1 98.44 30 TRP B O 1
ATOM 1570 N N . SER B 1 31 ? -10.07 -27.391 -7.129 1 98.12 31 SER B N 1
ATOM 1571 C CA . SER B 1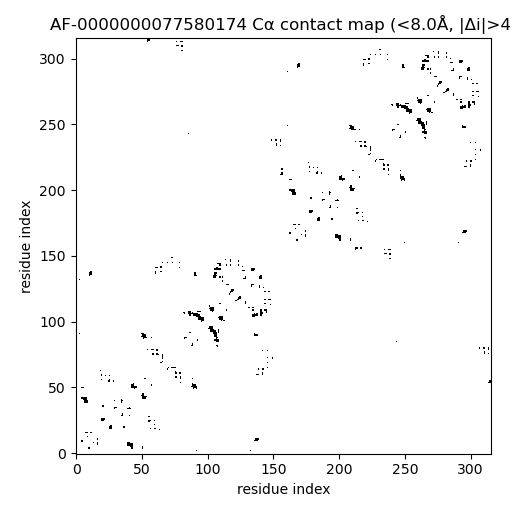 31 ? -10.859 -28.578 -7.43 1 98.12 31 SER B CA 1
ATOM 1572 C C . SER B 1 31 ? -12.32 -28.219 -7.703 1 98.12 31 SER B C 1
ATOM 1574 O O . SER B 1 31 ? -12.93 -28.734 -8.641 1 98.12 31 SER B O 1
ATOM 1576 N N . ASP B 1 32 ? -12.891 -27.297 -6.879 1 98.12 32 ASP B N 1
ATOM 1577 C CA . ASP B 1 32 ? -14.266 -26.844 -7.047 1 98.12 32 ASP B CA 1
ATOM 1578 C C . ASP B 1 32 ? -14.461 -26.172 -8.398 1 98.12 32 ASP B C 1
ATOM 1580 O O . ASP B 1 32 ? -15.562 -26.219 -8.969 1 98.12 32 ASP B O 1
ATOM 1584 N N . ALA B 1 33 ? -13.445 -25.609 -8.922 1 97.75 33 ALA B N 1
ATOM 1585 C CA . ALA B 1 33 ? -13.516 -24.906 -10.203 1 97.75 33 ALA B CA 1
ATOM 1586 C C . ALA B 1 33 ? -13.242 -25.859 -11.367 1 97.75 33 ALA B C 1
ATOM 1588 O O . ALA B 1 33 ? -13.211 -25.422 -12.523 1 97.75 33 ALA B O 1
ATOM 1589 N N . GLY B 1 34 ? -12.867 -27.094 -11.047 1 97.69 34 GLY B N 1
ATOM 1590 C CA . GLY B 1 34 ? -12.68 -28.109 -12.078 1 97.69 34 GLY B CA 1
ATOM 1591 C C . GLY B 1 34 ? -11.227 -28.297 -12.469 1 97.69 34 GLY B C 1
ATOM 1592 O O . GLY B 1 34 ? -10.922 -29.016 -13.422 1 97.69 34 GLY B O 1
ATOM 1593 N N . GLU B 1 35 ? -10.352 -27.609 -11.734 1 98.12 35 GLU B N 1
ATOM 1594 C CA . GLU B 1 35 ? -8.922 -27.781 -12 1 98.12 35 GLU B CA 1
ATOM 1595 C C . GLU B 1 35 ? -8.414 -29.094 -11.414 1 98.12 35 GLU B C 1
ATOM 1597 O O . GLU B 1 35 ? -8.922 -29.562 -10.391 1 98.12 35 GLU B O 1
ATOM 1602 N N . ARG B 1 36 ? -7.48 -29.688 -12.062 1 96.69 36 ARG B N 1
ATOM 1603 C CA . ARG B 1 36 ? -6.941 -30.969 -11.625 1 96.69 36 ARG B CA 1
ATOM 1604 C C . ARG B 1 36 ? -5.426 -30.906 -11.477 1 96.69 36 ARG B C 1
ATOM 1606 O O . ARG B 1 36 ? -4.742 -30.266 -12.266 1 96.69 36 ARG B O 1
ATOM 1613 N N . LEU B 1 37 ? -5.051 -31.625 -10.445 1 93.94 37 LEU B N 1
ATOM 1614 C CA . LEU B 1 37 ? -3.609 -31.75 -10.266 1 93.94 37 LEU B CA 1
ATOM 1615 C C . LEU B 1 37 ? -2.953 -32.375 -11.492 1 93.94 37 LEU B C 1
ATOM 1617 O O . LEU B 1 37 ? -3.463 -33.344 -12.039 1 93.94 37 LEU B O 1
ATOM 1621 N N . GLY B 1 38 ? -1.786 -31.844 -11.898 1 92.56 38 GLY B N 1
ATOM 1622 C CA . GLY B 1 38 ? -1.1 -32.344 -13.07 1 92.56 38 GLY B CA 1
ATOM 1623 C C . GLY B 1 38 ? -1.485 -31.641 -14.359 1 92.56 38 GLY B C 1
ATOM 1624 O O . GLY B 1 38 ? -0.815 -31.797 -15.383 1 92.56 38 GLY B O 1
ATOM 1625 N N . GLN B 1 39 ? -2.557 -30.938 -14.414 1 96.25 39 GLN B N 1
ATOM 1626 C CA . GLN B 1 39 ? -2.959 -30.109 -15.539 1 96.25 39 GLN B CA 1
ATOM 1627 C C . GLN B 1 39 ? -2.693 -28.625 -15.258 1 96.25 39 GLN B C 1
ATOM 1629 O O . GLN B 1 39 ? -2.459 -28.25 -14.109 1 96.25 39 GLN B O 1
ATOM 1634 N N . ARG B 1 40 ? -2.771 -27.922 -16.297 1 97.38 40 ARG B N 1
ATOM 1635 C CA . ARG B 1 40 ? -2.586 -26.484 -16.125 1 97.38 40 ARG B CA 1
ATOM 1636 C C . ARG B 1 40 ? -3.783 -25.859 -15.414 1 97.38 40 ARG B C 1
ATOM 1638 O O . ARG B 1 40 ? -4.926 -26.266 -15.641 1 97.38 40 ARG B O 1
ATOM 1645 N N . VAL B 1 41 ? -3.5 -24.953 -14.539 1 98.38 41 VAL B N 1
ATOM 1646 C CA . VAL B 1 41 ? -4.535 -24.312 -13.734 1 98.38 41 VAL B CA 1
ATOM 1647 C C . VAL B 1 41 ? -4.828 -22.922 -14.289 1 98.38 41 VAL B C 1
ATOM 1649 O O . VAL B 1 41 ? -3.918 -22.109 -14.43 1 98.38 41 VAL B O 1
ATOM 1652 N N . HIS B 1 42 ? -6.078 -22.609 -14.648 1 98.31 42 HIS B N 1
ATOM 1653 C CA . HIS B 1 42 ? -6.465 -21.312 -15.195 1 98.31 42 HIS B CA 1
ATOM 1654 C C . HIS B 1 42 ? -6.324 -20.219 -14.148 1 98.31 42 HIS B C 1
ATOM 1656 O O . HIS B 1 42 ? -6.645 -20.422 -12.977 1 98.31 42 HIS B O 1
ATOM 1662 N N . LEU B 1 43 ? -5.84 -19.109 -14.562 1 98.25 43 LEU B N 1
ATOM 1663 C CA . LEU B 1 43 ? -5.918 -17.906 -13.742 1 98.25 43 LEU B CA 1
ATOM 1664 C C . LEU B 1 43 ? -7.344 -17.359 -13.711 1 98.25 43 LEU B C 1
ATOM 1666 O O . LEU B 1 43 ? -8.055 -17.422 -14.719 1 98.25 43 LEU B O 1
ATOM 1670 N N . SER B 1 44 ? -7.723 -16.812 -12.578 1 97.44 44 SER B N 1
ATOM 1671 C CA . SER B 1 44 ? -9.023 -16.156 -12.492 1 97.44 44 SER B CA 1
ATOM 1672 C C . SER B 1 44 ? -9.047 -14.875 -13.312 1 97.44 44 SER B C 1
ATOM 1674 O O . SER B 1 44 ? -8.023 -14.211 -13.477 1 97.44 44 SER B O 1
ATOM 1676 N N . ARG B 1 45 ? -10.219 -14.617 -13.852 1 95.81 45 ARG B N 1
ATOM 1677 C CA . ARG B 1 45 ? -10.422 -13.406 -14.641 1 95.81 45 ARG B CA 1
ATOM 1678 C C . ARG B 1 45 ? -11.664 -12.656 -14.188 1 95.81 45 ARG B C 1
ATOM 1680 O O . ARG B 1 45 ? -12.68 -13.273 -13.844 1 95.81 45 ARG B O 1
ATOM 1687 N N . ASP B 1 46 ? -11.508 -11.375 -14.195 1 92.12 46 ASP B N 1
ATOM 1688 C CA . ASP B 1 46 ? -12.68 -10.57 -13.852 1 92.12 46 ASP B CA 1
ATOM 1689 C C . ASP B 1 46 ? -13.562 -10.344 -15.078 1 92.12 46 ASP B C 1
ATOM 1691 O O . ASP B 1 46 ? -13.266 -10.836 -16.156 1 92.12 46 ASP B O 1
ATOM 1695 N N . PRO B 1 47 ? -14.688 -9.664 -14.992 1 90.25 47 PRO B N 1
ATOM 1696 C CA . PRO B 1 47 ? -15.617 -9.492 -16.109 1 90.25 47 PRO B CA 1
ATOM 1697 C C . PRO B 1 47 ? -14.984 -8.758 -17.297 1 90.25 47 PRO B C 1
ATOM 1699 O O . PRO B 1 47 ? -15.422 -8.922 -18.438 1 90.25 47 PRO B O 1
ATOM 1702 N N . ASP B 1 48 ? -13.945 -8.008 -17.109 1 89.94 48 ASP B N 1
ATOM 1703 C CA . ASP B 1 48 ? -13.258 -7.285 -18.172 1 89.94 48 ASP B CA 1
ATOM 1704 C C . ASP B 1 48 ? -12.156 -8.141 -18.797 1 89.94 48 ASP B C 1
ATOM 1706 O O . ASP B 1 48 ? -11.461 -7.695 -19.703 1 89.94 48 ASP B O 1
ATOM 1710 N N . GLY B 1 49 ? -11.992 -9.336 -18.25 1 92.12 49 GLY B N 1
ATOM 1711 C CA . GLY B 1 49 ? -11.039 -10.281 -18.797 1 92.12 49 GLY B CA 1
ATOM 1712 C C . GLY B 1 49 ? -9.648 -10.148 -18.188 1 92.12 49 GLY B C 1
ATOM 1713 O O . GLY B 1 49 ? -8.711 -10.82 -18.625 1 92.12 49 GLY B O 1
ATOM 1714 N N . GLN B 1 50 ? -9.531 -9.336 -17.172 1 92.12 50 GLN B N 1
ATOM 1715 C CA . GLN B 1 50 ? -8.227 -9.141 -16.547 1 92.12 50 GLN B CA 1
ATOM 1716 C C . GLN B 1 50 ? -7.934 -10.234 -15.523 1 92.12 50 GLN B C 1
ATOM 1718 O O . GLN B 1 50 ? -8.812 -10.648 -14.773 1 92.12 50 GLN B O 1
ATOM 1723 N N . THR B 1 51 ? -6.699 -10.734 -15.539 1 96.31 51 THR B N 1
ATOM 1724 C CA . THR B 1 51 ? -6.309 -11.812 -14.641 1 96.31 51 THR B CA 1
ATOM 1725 C C . THR B 1 51 ? -6.062 -11.281 -13.227 1 96.31 51 THR B C 1
ATOM 1727 O O . THR B 1 51 ? -5.539 -10.172 -13.062 1 96.31 51 THR B O 1
ATOM 1730 N N . TYR B 1 52 ? -6.508 -12.062 -12.25 1 97 52 TYR B N 1
ATOM 1731 C CA . TYR B 1 52 ? -6.262 -11.688 -10.859 1 97 52 TYR B CA 1
ATOM 1732 C C . TYR B 1 52 ? -6.047 -12.93 -10 1 97 52 TYR B C 1
ATOM 1734 O O . TYR B 1 52 ? -6.348 -14.047 -10.422 1 97 52 TYR B O 1
ATOM 1742 N N . VAL B 1 53 ? -5.457 -12.719 -8.891 1 97.69 53 VAL B N 1
ATOM 1743 C CA . VAL B 1 53 ? -5.281 -13.75 -7.871 1 97.69 53 VAL B CA 1
ATOM 1744 C C . VAL B 1 53 ? -6.41 -13.656 -6.844 1 97.69 53 VAL B C 1
ATOM 1746 O O . VAL B 1 53 ? -6.695 -12.578 -6.324 1 97.69 53 VAL B O 1
ATOM 1749 N N . THR B 1 54 ? -7.07 -14.781 -6.602 1 97.44 54 THR B N 1
ATOM 1750 C CA . THR B 1 54 ? -8.148 -14.766 -5.625 1 97.44 54 THR B CA 1
ATOM 1751 C C . THR B 1 54 ? -7.609 -14.492 -4.223 1 97.44 54 THR B C 1
ATOM 1753 O O . THR B 1 54 ? -6.395 -14.547 -4 1 97.44 54 THR B O 1
ATOM 1756 N N . GLN B 1 55 ? -8.516 -14.227 -3.293 1 95.75 55 GLN B N 1
ATOM 1757 C CA . GLN B 1 55 ? -8.102 -14 -1.911 1 95.75 55 GLN B CA 1
ATOM 1758 C C . GLN B 1 55 ? -7.43 -15.242 -1.331 1 95.75 55 GLN B C 1
ATOM 1760 O O . GLN B 1 55 ? -6.418 -15.133 -0.637 1 95.75 55 GLN B O 1
ATOM 1765 N N . THR B 1 56 ? -7.992 -16.406 -1.608 1 97.5 56 THR B N 1
ATOM 1766 C CA . THR B 1 56 ? -7.445 -17.672 -1.131 1 97.5 56 THR B CA 1
ATOM 1767 C C . THR B 1 56 ? -6.055 -17.922 -1.711 1 97.5 56 THR B C 1
ATOM 1769 O O . THR B 1 56 ? -5.125 -18.266 -0.983 1 97.5 56 THR B O 1
ATOM 1772 N N . GLU B 1 57 ? -5.93 -17.656 -3.008 1 98.44 57 GLU B N 1
ATOM 1773 C CA . GLU B 1 57 ? -4.645 -17.812 -3.68 1 98.44 57 GLU B CA 1
ATOM 1774 C C . GLU B 1 57 ? -3.604 -16.859 -3.123 1 98.44 57 GLU B C 1
ATOM 1776 O O . GLU B 1 57 ? -2.461 -17.234 -2.877 1 98.44 57 GLU B O 1
ATOM 1781 N N . MET B 1 58 ? -4.027 -15.625 -2.891 1 98.19 58 MET B N 1
ATOM 1782 C CA . MET B 1 58 ? -3.109 -14.609 -2.383 1 98.19 58 MET B CA 1
ATOM 1783 C C . MET B 1 58 ? -2.605 -14.977 -0.993 1 98.19 58 MET B C 1
ATOM 1785 O O . MET B 1 58 ? -1.432 -14.766 -0.678 1 98.19 58 MET B O 1
ATOM 1789 N N . ARG B 1 59 ? -3.475 -15.477 -0.19 1 97.19 59 ARG B N 1
ATOM 1790 C CA . ARG B 1 59 ? -3.092 -15.898 1.153 1 97.19 59 ARG B CA 1
ATOM 1791 C C . ARG B 1 59 ? -1.988 -16.953 1.104 1 97.19 59 ARG B C 1
ATOM 1793 O O . ARG B 1 59 ? -1.015 -16.875 1.854 1 97.19 59 ARG B O 1
ATOM 1800 N N . VAL B 1 60 ? -2.164 -17.859 0.248 1 98.56 60 VAL B N 1
ATOM 1801 C CA . VAL B 1 60 ? -1.221 -18.969 0.187 1 98.56 60 VAL B CA 1
ATOM 1802 C C . VAL B 1 60 ? 0.095 -18.5 -0.428 1 98.56 60 VAL B C 1
ATOM 1804 O O . VAL B 1 60 ? 1.175 -18.859 0.052 1 98.56 60 VAL B O 1
ATOM 1807 N N . VAL B 1 61 ? 0.035 -17.672 -1.534 1 98.69 61 VAL B N 1
ATOM 1808 C CA . VAL B 1 61 ? 1.249 -17.094 -2.1 1 98.69 61 VAL B CA 1
ATOM 1809 C C . VAL B 1 61 ? 2.018 -16.344 -1.016 1 98.69 61 VAL B C 1
ATOM 1811 O O . VAL B 1 61 ? 3.227 -16.531 -0.863 1 98.69 61 VAL B O 1
ATOM 1814 N N . SER B 1 62 ? 1.319 -15.484 -0.249 1 98.06 62 SER B N 1
ATOM 1815 C CA . SER B 1 62 ? 1.934 -14.695 0.812 1 98.06 62 SER B CA 1
ATOM 1816 C C . SER B 1 62 ? 2.562 -15.594 1.875 1 98.06 62 SER B C 1
ATOM 1818 O O . SER B 1 62 ? 3.689 -15.344 2.312 1 98.06 62 SER B O 1
ATOM 1820 N N . ARG B 1 63 ? 1.864 -16.625 2.258 1 98.06 63 ARG B N 1
ATOM 1821 C CA . ARG B 1 63 ? 2.377 -17.547 3.271 1 98.06 63 ARG B CA 1
ATOM 1822 C C . ARG B 1 63 ? 3.635 -18.25 2.785 1 98.06 63 ARG B C 1
ATOM 1824 O O . ARG B 1 63 ? 4.617 -18.359 3.523 1 98.06 63 ARG B O 1
ATOM 1831 N N . ILE B 1 64 ? 3.586 -18.734 1.582 1 98.44 64 ILE B N 1
ATOM 1832 C CA . ILE B 1 64 ? 4.73 -19.438 1.024 1 98.44 64 ILE B CA 1
ATOM 1833 C C . ILE B 1 64 ? 5.941 -18.5 0.977 1 98.44 64 ILE B C 1
ATOM 1835 O O . ILE B 1 64 ? 7.035 -18.875 1.408 1 98.44 64 ILE B O 1
ATOM 1839 N N . ILE B 1 65 ? 5.777 -17.281 0.504 1 98.5 65 ILE B N 1
ATOM 1840 C CA . ILE B 1 65 ? 6.859 -16.312 0.378 1 98.5 65 ILE B CA 1
ATOM 1841 C C . ILE B 1 65 ? 7.414 -15.977 1.761 1 98.5 65 ILE B C 1
ATOM 1843 O O . ILE B 1 65 ? 8.633 -15.961 1.958 1 98.5 65 ILE B O 1
ATOM 1847 N N . VAL B 1 66 ? 6.523 -15.734 2.711 1 98.12 66 VAL B N 1
ATOM 1848 C CA . VAL B 1 66 ? 6.973 -15.352 4.047 1 98.12 66 VAL B CA 1
ATOM 1849 C C . VAL B 1 66 ? 7.695 -16.516 4.707 1 98.12 66 VAL B C 1
ATOM 1851 O O . VAL B 1 66 ? 8.773 -16.344 5.285 1 98.12 66 VAL B O 1
ATOM 1854 N N . ASP B 1 67 ? 7.172 -17.719 4.609 1 97.94 67 ASP B N 1
ATOM 1855 C CA . ASP B 1 67 ? 7.77 -18.891 5.23 1 97.94 67 ASP B CA 1
ATOM 1856 C C . ASP B 1 67 ? 9.148 -19.188 4.645 1 97.94 67 ASP B C 1
ATOM 1858 O O . ASP B 1 67 ? 10.078 -19.547 5.375 1 97.94 67 ASP B O 1
ATOM 1862 N N . LYS B 1 68 ? 9.266 -19 3.389 1 97.56 68 LYS B N 1
ATOM 1863 C CA . LYS B 1 68 ? 10.516 -19.328 2.717 1 97.56 68 LYS B CA 1
ATOM 1864 C C . LYS B 1 68 ? 11.57 -18.25 2.953 1 97.56 68 LYS B C 1
ATOM 1866 O O . LYS B 1 68 ? 12.758 -18.547 3.102 1 97.56 68 LYS B O 1
ATOM 1871 N N . HIS B 1 69 ? 11.102 -16.984 3.02 1 97.62 69 HIS B N 1
ATOM 1872 C CA . HIS B 1 69 ? 12.133 -15.969 2.832 1 97.62 69 HIS B CA 1
ATOM 1873 C C . HIS B 1 69 ? 12.07 -14.914 3.934 1 97.62 69 HIS B C 1
ATOM 1875 O O . HIS B 1 69 ? 13.023 -14.148 4.121 1 97.62 69 HIS B O 1
ATOM 1881 N N . PHE B 1 70 ? 10.953 -14.82 4.672 1 97.12 70 PHE B N 1
ATOM 1882 C CA . PHE B 1 70 ? 10.781 -13.719 5.617 1 97.12 70 PHE B CA 1
ATOM 1883 C C . PHE B 1 70 ? 10.172 -14.219 6.922 1 97.12 70 PHE B C 1
ATOM 1885 O O . PHE B 1 70 ? 9.406 -13.492 7.57 1 97.12 70 PHE B O 1
ATOM 1892 N N . LYS B 1 71 ? 10.445 -15.359 7.301 1 94.12 71 LYS B N 1
ATOM 1893 C CA . LYS B 1 71 ? 9.859 -15.984 8.484 1 94.12 71 LYS B CA 1
ATOM 1894 C C . LYS B 1 71 ? 10.07 -15.125 9.727 1 94.12 71 LYS B C 1
ATOM 1896 O O . LYS B 1 71 ? 11.172 -14.633 9.969 1 94.12 71 LYS B O 1
ATOM 1901 N N . SER B 1 72 ? 8.992 -14.836 10.461 1 91.06 72 SER B N 1
ATOM 1902 C CA . SER B 1 72 ? 8.969 -14.086 11.711 1 91.06 72 SER B CA 1
ATOM 1903 C C . SER B 1 72 ? 9.297 -12.609 11.477 1 91.06 72 SER B C 1
ATOM 1905 O O . SER B 1 72 ? 9.445 -11.844 12.43 1 91.06 72 SER B O 1
ATOM 1907 N N . GLN B 1 73 ? 9.43 -12.266 10.188 1 92.38 73 GLN B N 1
ATOM 1908 C CA . GLN B 1 73 ? 9.773 -10.883 9.891 1 92.38 73 GLN B CA 1
ATOM 1909 C C . GLN B 1 73 ? 8.57 -10.125 9.336 1 92.38 73 GLN B C 1
ATOM 1911 O O . GLN B 1 73 ? 8.445 -8.914 9.531 1 92.38 73 GLN B O 1
ATOM 1916 N N . LEU B 1 74 ? 7.777 -10.867 8.688 1 93.88 74 LEU B N 1
ATOM 1917 C CA . LEU B 1 74 ? 6.582 -10.258 8.109 1 93.88 74 LEU B CA 1
ATOM 1918 C C . LEU B 1 74 ? 5.352 -11.125 8.375 1 93.88 74 LEU B C 1
ATOM 1920 O O . LEU B 1 74 ? 5.461 -12.344 8.492 1 93.88 74 LEU B O 1
ATOM 1924 N N . ASP B 1 75 ? 4.242 -10.484 8.531 1 92.12 75 ASP B N 1
ATOM 1925 C CA . ASP B 1 75 ? 2.951 -11.156 8.617 1 92.12 75 ASP B CA 1
ATOM 1926 C C . ASP B 1 75 ? 2.346 -11.359 7.23 1 92.12 75 ASP B C 1
ATOM 1928 O O . ASP B 1 75 ? 2.078 -10.391 6.516 1 92.12 75 ASP B O 1
ATOM 1932 N N . PRO B 1 76 ? 2.078 -12.594 6.867 1 95.31 76 PRO B N 1
ATOM 1933 C CA . PRO B 1 76 ? 1.493 -12.828 5.547 1 95.31 76 PRO B CA 1
ATOM 1934 C C . PRO B 1 76 ? 0.167 -12.102 5.348 1 95.31 76 PRO B C 1
ATOM 1936 O O . PRO B 1 76 ? -0.161 -11.703 4.23 1 95.31 76 PRO B O 1
ATOM 1939 N N . ASP B 1 77 ? -0.565 -11.93 6.406 1 92.25 77 ASP B N 1
ATOM 1940 C CA . ASP B 1 77 ? -1.842 -11.234 6.297 1 92.25 77 ASP B C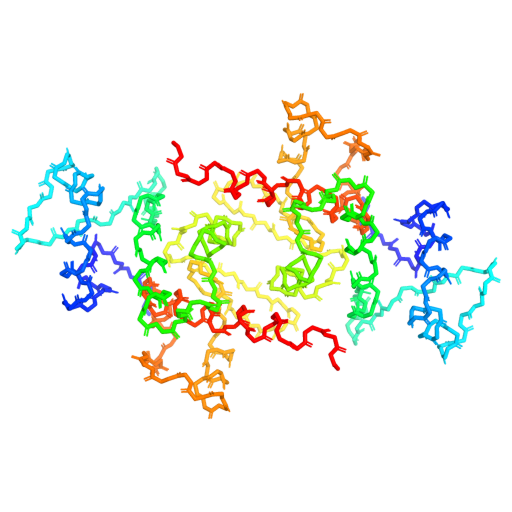A 1
ATOM 1941 C C . ASP B 1 77 ? -1.636 -9.773 5.898 1 92.25 77 ASP B C 1
ATOM 1943 O O . ASP B 1 77 ? -2.463 -9.195 5.191 1 92.25 77 ASP B O 1
ATOM 1947 N N . MET B 1 78 ? -0.568 -9.219 6.332 1 90.31 78 MET B N 1
ATOM 1948 C CA . MET B 1 78 ? -0.232 -7.855 5.938 1 90.31 78 MET B CA 1
ATOM 1949 C C . MET B 1 78 ? 0.008 -7.762 4.434 1 90.31 78 MET B C 1
ATOM 1951 O O . MET B 1 78 ? -0.45 -6.82 3.785 1 90.31 78 MET B O 1
ATOM 1955 N N . LEU B 1 79 ? 0.694 -8.742 3.881 1 94.88 79 LEU B N 1
ATOM 1956 C CA . LEU B 1 79 ? 0.951 -8.758 2.443 1 94.88 79 LEU B CA 1
ATOM 1957 C C . LEU B 1 79 ? -0.352 -8.867 1.66 1 94.88 79 LEU B C 1
ATOM 1959 O O . LEU B 1 79 ? -0.501 -8.258 0.602 1 94.88 79 LEU B O 1
ATOM 1963 N N . CYS B 1 80 ? -1.287 -9.625 2.197 1 95 80 CYS B N 1
ATOM 1964 C CA . CYS B 1 80 ? -2.584 -9.773 1.542 1 95 80 CYS B CA 1
ATOM 1965 C C . CYS B 1 80 ? -3.338 -8.445 1.529 1 95 80 CYS B C 1
ATOM 1967 O O . CYS B 1 80 ? -3.914 -8.07 0.51 1 95 80 CYS B O 1
ATOM 1969 N N . ALA B 1 81 ? -3.332 -7.805 2.652 1 91.12 81 ALA B N 1
ATOM 1970 C CA . ALA B 1 81 ? -3.988 -6.504 2.742 1 91.12 81 ALA B CA 1
ATOM 1971 C C . ALA B 1 81 ? -3.359 -5.504 1.773 1 91.12 81 ALA B C 1
ATOM 1973 O O . ALA B 1 81 ? -4.066 -4.746 1.106 1 91.12 81 ALA B O 1
ATOM 1974 N N . LEU B 1 82 ? -2.084 -5.555 1.705 1 93 82 LEU B N 1
ATOM 1975 C CA . LEU B 1 82 ? -1.37 -4.641 0.819 1 93 82 LEU B CA 1
ATOM 1976 C C . LEU B 1 82 ? -1.681 -4.949 -0.642 1 93 82 LEU B C 1
ATOM 1978 O O . LEU B 1 82 ? -1.876 -4.035 -1.445 1 93 82 LEU B O 1
ATOM 1982 N N . ALA B 1 83 ? -1.71 -6.176 -0.986 1 95.06 83 ALA B N 1
ATOM 1983 C CA . ALA B 1 83 ? -2.057 -6.566 -2.35 1 95.06 83 ALA B CA 1
ATOM 1984 C C . ALA B 1 83 ? -3.422 -6.012 -2.75 1 95.06 83 ALA B C 1
ATOM 1986 O O . ALA B 1 83 ? -3.615 -5.586 -3.891 1 95.06 83 ALA B O 1
ATOM 1987 N N . GLU B 1 84 ? -4.32 -6.004 -1.796 1 92 84 GLU B N 1
ATOM 1988 C CA . GLU B 1 84 ? -5.664 -5.488 -2.037 1 92 84 GLU B CA 1
ATOM 1989 C C . GLU B 1 84 ? -5.633 -3.992 -2.34 1 92 84 GLU B C 1
ATOM 1991 O O . GLU B 1 84 ? -6.227 -3.541 -3.322 1 92 84 GLU B O 1
ATOM 1996 N N . ILE B 1 85 ? -4.906 -3.285 -1.589 1 89.38 85 ILE B N 1
ATOM 1997 C CA . ILE B 1 85 ? -4.922 -1.83 -1.689 1 89.38 85 ILE B CA 1
ATOM 1998 C C . ILE B 1 85 ? -4.102 -1.387 -2.898 1 89.38 85 ILE B C 1
ATOM 2000 O O . ILE B 1 85 ? -4.438 -0.397 -3.555 1 89.38 85 ILE B O 1
ATOM 2004 N N . LEU B 1 86 ? -3.105 -2.164 -3.234 1 91.5 86 LEU B N 1
ATOM 2005 C CA . LEU B 1 86 ? -2.15 -1.728 -4.246 1 91.5 86 LEU B CA 1
ATOM 2006 C C . LEU B 1 86 ? -2.672 -2.025 -5.648 1 91.5 86 LEU B C 1
ATOM 2008 O O . LEU B 1 86 ? -2.506 -1.215 -6.562 1 91.5 86 LEU B O 1
ATOM 2012 N N . SER B 1 87 ? -3.357 -3.125 -5.777 1 91.94 87 SER B N 1
ATOM 2013 C CA . SER B 1 87 ? -3.73 -3.48 -7.145 1 91.94 87 SER B CA 1
ATOM 2014 C C . SER B 1 87 ? -5.055 -4.234 -7.176 1 91.94 87 SER B C 1
ATOM 2016 O O . SER B 1 87 ? -5.539 -4.605 -8.25 1 91.94 87 SER B O 1
ATOM 2018 N N . ASP B 1 88 ? -5.625 -4.52 -5.996 1 90.38 88 ASP B N 1
ATOM 2019 C CA . ASP B 1 88 ? -6.777 -5.414 -5.922 1 90.38 88 ASP B CA 1
ATOM 2020 C C . ASP B 1 88 ? -6.43 -6.801 -6.465 1 90.38 88 ASP B C 1
ATOM 2022 O O . ASP B 1 88 ? -7.227 -7.414 -7.172 1 90.38 88 ASP B O 1
ATOM 2026 N N . ARG B 1 89 ? -5.184 -7.195 -6.273 1 95.5 89 ARG B N 1
ATOM 2027 C CA . ARG B 1 89 ? -4.652 -8.516 -6.602 1 95.5 89 ARG B CA 1
ATOM 2028 C C . ARG B 1 89 ? -4.668 -8.75 -8.109 1 95.5 89 ARG B C 1
ATOM 2030 O O . ARG B 1 89 ? -4.781 -9.891 -8.562 1 95.5 89 ARG B O 1
ATOM 2037 N N . GLN B 1 90 ? -4.645 -7.703 -8.867 1 95.25 90 GLN B N 1
ATOM 2038 C CA . GLN B 1 90 ? -4.535 -7.832 -10.32 1 95.25 90 GLN B CA 1
ATOM 2039 C C . GLN B 1 90 ? -3.117 -8.219 -10.734 1 95.25 90 GLN B C 1
ATOM 2041 O O . GLN B 1 90 ? -2.164 -7.492 -10.438 1 95.25 90 GLN B O 1
ATOM 2046 N N . LEU B 1 91 ? -3.016 -9.273 -11.414 1 96.94 91 LEU B N 1
ATOM 2047 C CA . LEU B 1 91 ? -1.728 -9.875 -11.734 1 96.94 91 LEU B CA 1
ATOM 2048 C C . LEU B 1 91 ? -0.913 -8.961 -12.648 1 96.94 91 LEU B C 1
ATOM 2050 O O . LEU B 1 91 ? 0.294 -8.797 -12.453 1 96.94 91 LEU B O 1
ATOM 2054 N N . LEU B 1 92 ? -1.565 -8.336 -13.633 1 95.31 92 LEU B N 1
ATOM 2055 C CA . LEU B 1 92 ? -0.86 -7.574 -14.656 1 95.31 92 LEU B CA 1
ATOM 2056 C C . LEU B 1 92 ? -1.075 -6.078 -14.469 1 95.31 92 LEU B C 1
ATOM 2058 O O . LEU B 1 92 ? -1.046 -5.312 -15.438 1 95.31 92 LEU B O 1
ATOM 2062 N N . ALA B 1 93 ? -1.367 -5.684 -13.227 1 92.88 93 ALA B N 1
ATOM 2063 C CA . ALA B 1 93 ? -1.564 -4.27 -12.922 1 92.88 93 ALA B CA 1
ATOM 2064 C C . ALA B 1 93 ? -0.306 -3.461 -13.227 1 92.88 93 ALA B C 1
ATOM 2066 O O . ALA B 1 93 ? 0.806 -3.891 -12.906 1 92.88 93 ALA B O 1
ATOM 2067 N N . GLU B 1 94 ? -0.507 -2.305 -13.898 1 91.25 94 GLU B N 1
ATOM 2068 C CA . GLU B 1 94 ? 0.558 -1.353 -14.203 1 91.25 94 GLU B CA 1
ATOM 2069 C C . GLU B 1 94 ? 0.117 0.079 -13.914 1 91.25 94 GLU B C 1
ATOM 2071 O O . GLU B 1 94 ? -0.99 0.48 -14.281 1 91.25 94 GLU B O 1
ATOM 2076 N N . LYS B 1 95 ? 0.954 0.704 -13.195 1 86.94 95 LYS B N 1
ATOM 2077 C CA . LYS B 1 95 ? 0.692 2.111 -12.906 1 86.94 95 LYS B CA 1
ATOM 2078 C C . LYS B 1 95 ? 1.937 2.961 -13.148 1 86.94 95 LYS B C 1
ATOM 2080 O O . LYS B 1 95 ? 3.008 2.67 -12.609 1 86.94 95 LYS B O 1
ATOM 2085 N N . TYR B 1 96 ? 1.799 3.945 -13.891 1 86.69 96 TYR B N 1
ATOM 2086 C CA . TYR B 1 96 ? 2.91 4.852 -14.164 1 86.69 96 TYR B CA 1
ATOM 2087 C C . TYR B 1 96 ? 2.961 5.98 -13.141 1 86.69 96 TYR B C 1
ATOM 2089 O O . TYR B 1 96 ? 1.955 6.652 -12.906 1 86.69 96 TYR B O 1
ATOM 2097 N N . ASP B 1 97 ? 4.098 6.09 -12.523 1 78.44 97 ASP B N 1
ATOM 2098 C CA . ASP B 1 97 ? 4.367 7.207 -11.617 1 78.44 97 ASP B CA 1
ATOM 2099 C C . ASP B 1 97 ? 5.098 8.336 -12.344 1 78.44 97 ASP B C 1
ATOM 2101 O O . ASP B 1 97 ? 6.285 8.211 -12.648 1 78.44 97 ASP B O 1
ATOM 2105 N N . LYS B 1 98 ? 4.465 9.406 -12.586 1 75.31 98 LYS B N 1
ATOM 2106 C CA . LYS B 1 98 ? 5.016 10.523 -13.352 1 75.31 98 LYS B CA 1
ATOM 2107 C C . LYS B 1 98 ? 6.16 11.195 -12.594 1 75.31 98 LYS B C 1
ATOM 2109 O O . LYS B 1 98 ? 7.148 11.617 -13.203 1 75.31 98 LYS B O 1
ATOM 2114 N N . LYS B 1 99 ? 6.047 11.273 -11.344 1 71.38 99 LYS B N 1
ATOM 2115 C CA . LYS B 1 99 ? 7.051 11.953 -10.531 1 71.38 99 LYS B CA 1
ATOM 2116 C C . LYS B 1 99 ? 8.375 11.195 -10.547 1 71.38 99 LYS B C 1
ATOM 2118 O O . LYS B 1 99 ? 9.438 11.797 -10.734 1 71.38 99 LYS B O 1
ATOM 2123 N N . LEU B 1 100 ? 8.18 9.93 -10.344 1 74.5 100 LEU B N 1
ATOM 2124 C CA . LEU B 1 100 ? 9.383 9.102 -10.266 1 74.5 100 LEU B CA 1
ATOM 2125 C C . LEU B 1 100 ? 9.781 8.602 -11.648 1 74.5 100 LEU B C 1
ATOM 2127 O O . LEU B 1 100 ? 10.867 8.039 -11.82 1 74.5 100 LEU B O 1
ATOM 2131 N N . LYS B 1 101 ? 8.906 8.969 -12.609 1 84.44 101 LYS B N 1
ATOM 2132 C CA . LYS B 1 101 ? 9.133 8.516 -13.977 1 84.44 101 LYS B CA 1
ATOM 2133 C C . LYS B 1 101 ? 9.383 7.008 -14.023 1 84.44 101 LYS B C 1
ATOM 2135 O O . LYS B 1 101 ? 10.352 6.551 -14.625 1 84.44 101 LYS B O 1
ATOM 2140 N N . GLU B 1 102 ? 8.656 6.277 -13.195 1 87.88 102 GLU B N 1
ATOM 2141 C CA . GLU B 1 102 ? 8.75 4.824 -13.125 1 87.88 102 GLU B CA 1
ATOM 2142 C C . GLU B 1 102 ? 7.375 4.176 -13.25 1 87.88 102 GLU B C 1
ATOM 2144 O O . GLU B 1 102 ? 6.355 4.805 -12.953 1 87.88 102 GLU B O 1
ATOM 2149 N N . THR B 1 103 ? 7.438 2.93 -13.719 1 91 103 THR B N 1
ATOM 2150 C CA . THR B 1 103 ? 6.215 2.137 -13.781 1 91 103 THR B CA 1
ATOM 2151 C C . THR B 1 103 ? 6.199 1.084 -12.68 1 91 103 THR B C 1
ATOM 2153 O O . THR B 1 103 ? 7.172 0.348 -12.5 1 91 103 THR B O 1
ATOM 2156 N N . LYS B 1 104 ? 5.148 1.14 -11.906 1 92.62 104 LYS B N 1
ATOM 2157 C CA . LYS B 1 104 ? 4.945 0.087 -10.922 1 92.62 104 LYS B CA 1
ATOM 2158 C C . LYS B 1 104 ? 4.188 -1.094 -11.516 1 92.62 104 LYS B C 1
ATOM 2160 O O . LYS B 1 104 ? 3.252 -0.905 -12.297 1 92.62 104 LYS B O 1
ATOM 2165 N N . ILE B 1 105 ? 4.605 -2.246 -11.109 1 93.69 105 ILE B N 1
ATOM 2166 C CA . ILE B 1 105 ? 4.18 -3.422 -11.859 1 93.69 105 ILE B CA 1
ATOM 2167 C C . ILE B 1 105 ? 3.641 -4.48 -10.898 1 93.69 105 ILE B C 1
ATOM 2169 O O . ILE B 1 105 ? 4.219 -4.715 -9.836 1 93.69 105 ILE B O 1
ATOM 2173 N N . GLY B 1 106 ? 2.555 -5.133 -11.297 1 95.94 106 GLY B N 1
ATOM 2174 C CA . GLY B 1 106 ? 2.104 -6.367 -10.672 1 95.94 106 GLY B CA 1
ATOM 2175 C C . GLY B 1 106 ? 1.304 -6.141 -9.406 1 95.94 106 GLY B C 1
ATOM 2176 O O . GLY B 1 106 ? 0.87 -5.02 -9.133 1 95.94 106 GLY B O 1
ATOM 2177 N N . ILE B 1 107 ? 1.145 -7.188 -8.625 1 96.81 107 ILE B N 1
ATOM 2178 C CA . ILE B 1 107 ? 0.238 -7.266 -7.484 1 96.81 107 ILE B CA 1
ATOM 2179 C C . ILE B 1 107 ? 0.697 -6.305 -6.391 1 96.81 107 ILE B C 1
ATOM 2181 O O . ILE B 1 107 ? -0.116 -5.582 -5.805 1 96.81 107 ILE B O 1
ATOM 2185 N N . MET B 1 108 ? 2.01 -6.289 -6.215 1 97.19 108 MET B N 1
ATOM 2186 C CA . MET B 1 108 ? 2.531 -5.473 -5.125 1 97.19 108 MET B CA 1
ATOM 2187 C C . MET B 1 108 ? 3.031 -4.129 -5.641 1 97.19 108 MET B C 1
ATOM 2189 O O . MET B 1 108 ? 3.625 -3.352 -4.891 1 97.19 108 MET B O 1
ATOM 2193 N N . GLN B 1 109 ? 2.865 -3.885 -6.93 1 94.19 109 GLN B N 1
ATOM 2194 C CA . GLN B 1 109 ? 3.201 -2.617 -7.57 1 94.19 109 GLN B CA 1
ATOM 2195 C C . GLN B 1 109 ? 4.641 -2.213 -7.266 1 94.19 109 GLN B C 1
ATOM 2197 O O . GLN B 1 109 ? 4.883 -1.144 -6.703 1 94.19 109 GLN B O 1
ATOM 2202 N N . ILE B 1 110 ? 5.539 -3 -7.746 1 94.56 110 ILE B N 1
ATOM 2203 C CA . ILE B 1 110 ? 6.965 -2.773 -7.559 1 94.56 110 ILE B CA 1
ATOM 2204 C C . ILE B 1 110 ? 7.59 -2.307 -8.875 1 94.56 110 ILE B C 1
ATOM 2206 O O . ILE B 1 110 ? 7.262 -2.828 -9.945 1 94.56 110 ILE B O 1
ATOM 2210 N N . SER B 1 111 ? 8.453 -1.349 -8.797 1 94.06 111 SER B N 1
ATOM 2211 C CA . SER B 1 111 ? 9.141 -0.905 -10.008 1 94.06 111 SER B CA 1
ATOM 2212 C C . SER B 1 111 ? 10.375 -1.756 -10.281 1 94.06 111 SER B C 1
ATOM 2214 O O . SER B 1 111 ? 10.914 -2.389 -9.367 1 94.06 111 SER B O 1
ATOM 2216 N N . LEU B 1 112 ? 10.758 -1.768 -11.562 1 95.31 112 LEU B N 1
ATOM 2217 C CA . LEU B 1 112 ? 11.977 -2.486 -11.93 1 95.31 112 LEU B CA 1
ATOM 2218 C C . LEU B 1 112 ? 13.188 -1.915 -11.195 1 95.31 112 LEU B C 1
ATOM 2220 O O . LEU B 1 112 ? 14.047 -2.666 -10.727 1 95.31 112 LEU B O 1
ATOM 2224 N N . LYS B 1 113 ? 13.266 -0.632 -11.078 1 94.25 113 LYS B N 1
ATOM 2225 C CA . LYS B 1 113 ? 14.359 0.035 -10.375 1 94.25 113 LYS B CA 1
ATOM 2226 C C . LYS B 1 113 ? 14.461 -0.448 -8.938 1 94.25 113 LYS B C 1
ATOM 2228 O O . LYS B 1 113 ? 15.547 -0.774 -8.461 1 94.25 113 LYS B O 1
ATOM 2233 N N . THR B 1 114 ? 13.359 -0.468 -8.211 1 94.75 114 THR B N 1
ATOM 2234 C CA . THR B 1 114 ? 13.328 -0.917 -6.824 1 94.75 114 THR B CA 1
ATOM 2235 C C . THR B 1 114 ? 13.734 -2.385 -6.719 1 94.75 114 THR B C 1
ATOM 2237 O O . THR B 1 114 ? 14.531 -2.754 -5.859 1 94.75 114 THR B O 1
ATOM 2240 N N . ALA B 1 115 ? 13.195 -3.203 -7.613 1 97.12 115 ALA B N 1
ATOM 2241 C CA . ALA B 1 115 ? 13.508 -4.629 -7.586 1 97.12 115 ALA B CA 1
ATOM 2242 C C . ALA B 1 115 ? 15 -4.867 -7.824 1 97.12 115 ALA B C 1
ATOM 2244 O O . ALA B 1 115 ? 15.625 -5.676 -7.137 1 97.12 115 ALA B O 1
ATOM 2245 N N . GLU B 1 116 ? 15.547 -4.16 -8.75 1 96.69 116 GLU B N 1
ATOM 2246 C CA . GLU B 1 116 ? 16.969 -4.293 -9.055 1 96.69 116 GLU B CA 1
ATOM 2247 C C . GLU B 1 116 ? 17.828 -3.836 -7.883 1 96.69 116 GLU B C 1
ATOM 2249 O O . GLU B 1 116 ? 18.844 -4.469 -7.559 1 96.69 116 GLU B O 1
ATOM 2254 N N . TRP B 1 117 ? 17.453 -2.729 -7.328 1 96.44 117 TRP B N 1
ATOM 2255 C CA . TRP B 1 117 ? 18.172 -2.236 -6.152 1 96.44 117 TRP B CA 1
ATOM 2256 C C . TRP B 1 117 ? 18.141 -3.258 -5.023 1 96.44 117 TRP B C 1
ATOM 2258 O O . TRP B 1 117 ? 19.156 -3.543 -4.402 1 96.44 117 TRP B O 1
ATOM 2268 N N . LEU B 1 118 ? 16.953 -3.832 -4.723 1 96.94 118 LEU B N 1
ATOM 2269 C CA . LEU B 1 118 ? 16.797 -4.852 -3.689 1 96.94 118 LEU B CA 1
ATOM 2270 C C . LEU B 1 118 ? 17.703 -6.051 -3.979 1 96.94 118 LEU B C 1
ATOM 2272 O O . LEU B 1 118 ? 18.328 -6.59 -3.07 1 96.94 118 LEU B O 1
ATOM 2276 N N . ALA B 1 119 ? 17.75 -6.449 -5.242 1 97.12 119 ALA B N 1
ATOM 2277 C CA . ALA B 1 119 ? 18.562 -7.598 -5.625 1 97.12 119 ALA B CA 1
ATOM 2278 C C . ALA B 1 119 ? 20.062 -7.277 -5.523 1 97.12 119 ALA B C 1
ATOM 2280 O O . ALA B 1 119 ? 20.812 -8.023 -4.898 1 97.12 119 ALA B O 1
ATOM 2281 N N . ARG B 1 120 ? 20.453 -6.176 -6.008 1 96.25 120 ARG B N 1
ATOM 2282 C CA . ARG B 1 120 ? 21.875 -5.844 -6.148 1 96.25 120 ARG B CA 1
ATOM 2283 C C . ARG B 1 120 ? 22.453 -5.332 -4.836 1 96.25 120 ARG B C 1
ATOM 2285 O O . ARG B 1 120 ? 23.516 -5.762 -4.41 1 96.25 120 ARG B O 1
ATOM 2292 N N . GLU B 1 121 ? 21.703 -4.441 -4.176 1 96.19 121 GLU B N 1
ATOM 2293 C CA . GLU B 1 121 ? 22.266 -3.74 -3.021 1 96.19 121 GLU B CA 1
ATOM 2294 C C . GLU B 1 121 ? 21.875 -4.434 -1.718 1 96.19 121 GLU B C 1
ATOM 2296 O O . GLU B 1 121 ? 22.609 -4.371 -0.733 1 96.19 121 GLU B O 1
ATOM 2301 N N . MET B 1 122 ? 20.75 -5.066 -1.698 1 95.44 122 MET B N 1
ATOM 2302 C CA . MET B 1 122 ? 20.281 -5.613 -0.43 1 95.44 122 MET B CA 1
ATOM 2303 C C . MET B 1 122 ? 20.406 -7.133 -0.413 1 95.44 122 MET B C 1
ATOM 2305 O O . MET B 1 122 ? 20.156 -7.77 0.611 1 95.44 122 MET B O 1
ATOM 2309 N N . GLY B 1 123 ? 20.656 -7.812 -1.594 1 96.5 123 GLY B N 1
ATOM 2310 C CA . GLY B 1 123 ? 21 -9.227 -1.634 1 96.5 123 GLY B CA 1
ATOM 2311 C C . GLY B 1 123 ? 19.797 -10.133 -1.813 1 96.5 123 GLY B C 1
ATOM 2312 O O . GLY B 1 123 ? 19.891 -11.336 -1.58 1 96.5 123 GLY B O 1
ATOM 2313 N N . TYR B 1 124 ? 18.688 -9.594 -2.211 1 97.31 124 TYR B N 1
ATOM 2314 C CA . TYR B 1 124 ? 17.516 -10.414 -2.477 1 97.31 124 TYR B CA 1
ATOM 2315 C C . TYR B 1 124 ? 17.578 -11.031 -3.869 1 97.31 124 TYR B C 1
ATOM 2317 O O . TYR B 1 124 ? 17.094 -10.445 -4.836 1 97.31 124 TYR B O 1
ATOM 2325 N N . ARG B 1 125 ? 18.047 -12.352 -3.943 1 96.06 125 ARG B N 1
ATOM 2326 C CA . ARG B 1 125 ? 18.359 -12.938 -5.242 1 96.06 125 ARG B CA 1
ATOM 2327 C C . ARG B 1 125 ? 17.688 -14.297 -5.402 1 96.06 125 ARG B C 1
ATOM 2329 O O . ARG B 1 125 ? 18.062 -15.086 -6.27 1 96.06 125 ARG B O 1
ATOM 2336 N N . ASN B 1 126 ? 16.688 -14.539 -4.551 1 95.56 126 ASN B N 1
ATOM 2337 C CA . ASN B 1 126 ? 16.016 -15.836 -4.637 1 95.56 126 ASN B CA 1
ATOM 2338 C C . ASN B 1 126 ? 15.148 -15.938 -5.883 1 95.56 126 ASN B C 1
ATOM 2340 O O . ASN B 1 126 ? 14.781 -17.031 -6.305 1 95.56 126 ASN B O 1
ATOM 2344 N N . TYR B 1 127 ? 14.75 -14.797 -6.418 1 93.62 127 TYR B N 1
ATOM 2345 C CA . TYR B 1 127 ? 14.055 -14.727 -7.695 1 93.62 127 TYR B CA 1
ATOM 2346 C C . TYR B 1 127 ? 14.797 -13.828 -8.68 1 93.62 127 TYR B C 1
ATOM 2348 O O . TYR B 1 127 ? 15.359 -12.805 -8.289 1 93.62 127 TYR B O 1
ATOM 2356 N N . GLU B 1 128 ? 14.758 -14.242 -9.891 1 86.62 128 GLU B N 1
ATOM 2357 C CA . GLU B 1 128 ? 15.477 -13.508 -10.922 1 86.62 128 GLU B CA 1
ATOM 2358 C C . GLU B 1 128 ? 14.609 -12.414 -11.539 1 86.62 128 GLU B C 1
ATOM 2360 O O . GLU B 1 128 ? 13.391 -12.586 -11.664 1 86.62 128 GLU B O 1
ATOM 2365 N N . ILE B 1 129 ? 15.273 -11.289 -11.836 1 86.31 129 ILE B N 1
ATOM 2366 C CA . ILE B 1 129 ? 14.578 -10.203 -12.523 1 86.31 129 ILE B CA 1
ATOM 2367 C C . ILE B 1 129 ? 15.391 -9.766 -13.742 1 86.31 129 ILE B C 1
ATOM 2369 O O . ILE B 1 129 ? 15.82 -8.609 -13.828 1 86.31 129 ILE B O 1
ATOM 2373 N N . GLU B 1 130 ? 15.477 -10.625 -14.641 1 84 130 GLU B N 1
ATOM 2374 C CA . GLU B 1 130 ? 16.281 -10.359 -15.836 1 84 130 GLU B CA 1
ATOM 2375 C C . GLU B 1 130 ? 15.586 -9.352 -16.75 1 84 130 GLU B C 1
ATOM 2377 O O . GLU B 1 130 ? 16.25 -8.633 -17.5 1 84 130 GLU B O 1
ATOM 2382 N N . ASN B 1 131 ? 14.273 -9.344 -16.688 1 85.19 131 ASN B N 1
ATOM 2383 C CA . ASN B 1 131 ? 13.492 -8.352 -17.422 1 85.19 131 ASN B CA 1
ATOM 2384 C C . ASN B 1 131 ? 12.25 -7.922 -16.641 1 85.19 131 ASN B C 1
ATOM 2386 O O . ASN B 1 131 ? 11.797 -8.641 -15.75 1 85.19 131 ASN B O 1
ATOM 2390 N N . PRO B 1 132 ? 11.664 -6.773 -17 1 87.75 132 PRO B N 1
ATOM 2391 C CA . PRO B 1 132 ? 10.539 -6.211 -16.25 1 87.75 132 PRO B CA 1
ATOM 2392 C C . PRO B 1 132 ? 9.305 -7.113 -16.281 1 87.75 132 PRO B C 1
ATOM 2394 O O . PRO B 1 132 ? 8.5 -7.086 -15.352 1 87.75 132 PRO B O 1
ATOM 2397 N N . SER B 1 133 ? 9.227 -7.949 -17.297 1 91.56 133 SER B N 1
ATOM 2398 C CA . SER B 1 133 ? 8.031 -8.773 -17.438 1 91.56 133 SER B CA 1
ATOM 2399 C C . SER B 1 133 ? 7.965 -9.836 -16.344 1 91.56 133 SER B C 1
ATOM 2401 O O . SER B 1 133 ? 6.883 -10.328 -16 1 91.56 133 SER B O 1
ATOM 2403 N N . LEU B 1 134 ? 9.109 -10.164 -15.758 1 94.31 134 LEU B N 1
ATOM 2404 C CA . LEU B 1 134 ? 9.141 -11.172 -14.695 1 94.31 134 LEU B CA 1
ATOM 2405 C C . LEU B 1 134 ? 8.477 -10.648 -13.43 1 94.31 134 LEU B C 1
ATOM 2407 O O . LEU B 1 134 ? 8.031 -11.43 -12.586 1 94.31 134 LEU B O 1
ATOM 2411 N N . LEU B 1 135 ? 8.328 -9.336 -13.344 1 95.88 135 LEU B N 1
ATOM 2412 C CA . LEU B 1 135 ? 7.727 -8.734 -12.164 1 95.88 135 LEU B CA 1
ATOM 2413 C C . LEU B 1 135 ? 6.215 -8.945 -12.148 1 95.88 135 LEU B C 1
ATOM 2415 O O . LEU B 1 135 ? 5.559 -8.734 -11.133 1 95.88 135 LEU B O 1
ATOM 2419 N N . PHE B 1 136 ? 5.668 -9.461 -13.266 1 96.81 136 PHE B N 1
ATOM 2420 C CA . PHE B 1 136 ? 4.246 -9.773 -13.305 1 96.81 136 PHE B CA 1
ATOM 2421 C C . PHE B 1 136 ? 3.975 -11.141 -12.688 1 96.81 136 PHE B C 1
ATOM 2423 O O . PHE B 1 136 ? 2.826 -11.477 -12.391 1 96.81 136 PHE B O 1
ATOM 2430 N N . ARG B 1 137 ? 5 -11.93 -12.578 1 97.38 137 ARG B N 1
ATOM 2431 C CA . ARG B 1 137 ? 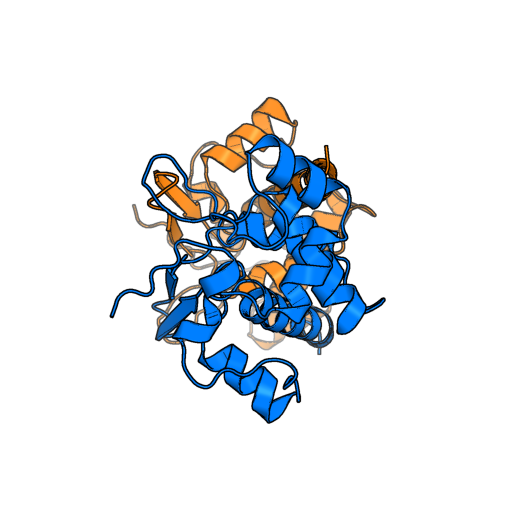4.836 -13.234 -11.945 1 97.38 137 ARG B CA 1
ATOM 2432 C C . ARG B 1 137 ? 4.535 -13.086 -10.461 1 97.38 137 ARG B C 1
ATOM 2434 O O . ARG B 1 137 ? 5.266 -12.406 -9.734 1 97.38 137 ARG B O 1
ATOM 2441 N N . PRO B 1 138 ? 3.451 -13.773 -9.969 1 98.25 138 PRO B N 1
ATOM 2442 C CA . PRO B 1 138 ? 2.953 -13.469 -8.625 1 98.25 138 PRO B CA 1
ATOM 2443 C C . PRO B 1 138 ? 3.986 -13.742 -7.531 1 98.25 138 PRO B C 1
ATOM 2445 O O . PRO B 1 138 ? 4.172 -12.922 -6.633 1 98.25 138 PRO B O 1
ATOM 2448 N N . PHE B 1 139 ? 4.734 -14.82 -7.605 1 98.62 139 PHE B N 1
ATOM 2449 C CA . PHE B 1 139 ? 5.707 -15.133 -6.566 1 98.62 139 PHE B CA 1
ATOM 2450 C C . PHE B 1 139 ? 6.879 -14.164 -6.613 1 98.62 139 PHE B C 1
ATOM 2452 O O . PHE B 1 139 ? 7.363 -13.711 -5.57 1 98.62 139 PHE B O 1
ATOM 2459 N N . VAL B 1 140 ? 7.332 -13.812 -7.812 1 98.06 140 VAL B N 1
ATOM 2460 C CA . VAL B 1 140 ? 8.422 -12.852 -7.965 1 98.06 140 VAL B CA 1
ATOM 2461 C C . VAL B 1 140 ? 7.988 -11.484 -7.426 1 98.06 140 VAL B C 1
ATOM 2463 O O . VAL B 1 140 ? 8.711 -10.867 -6.641 1 98.06 140 VAL B O 1
ATOM 2466 N N . ASN B 1 141 ? 6.812 -11.062 -7.824 1 98.12 141 ASN B N 1
ATOM 2467 C CA . ASN B 1 141 ? 6.297 -9.758 -7.426 1 98.12 141 ASN B CA 1
ATOM 2468 C C . ASN B 1 141 ? 6.125 -9.656 -5.914 1 98.12 141 ASN B C 1
ATOM 2470 O O . ASN B 1 141 ? 6.566 -8.688 -5.297 1 98.12 141 ASN B O 1
ATOM 2474 N N . VAL B 1 142 ? 5.496 -10.688 -5.324 1 98.44 142 VAL B N 1
ATOM 2475 C CA . VAL B 1 142 ? 5.219 -10.68 -3.893 1 98.44 142 VAL B CA 1
ATOM 2476 C C . VAL B 1 142 ? 6.527 -10.773 -3.109 1 98.44 142 VAL B C 1
ATOM 2478 O O . VAL B 1 142 ? 6.664 -10.172 -2.045 1 98.44 142 VAL B O 1
ATOM 2481 N N . TYR B 1 143 ? 7.488 -11.508 -3.664 1 98.56 143 TYR B N 1
ATOM 2482 C CA . TYR B 1 143 ? 8.797 -11.609 -3.029 1 98.56 143 TYR B CA 1
ATOM 2483 C C . TYR B 1 143 ? 9.461 -10.242 -2.922 1 98.56 143 TYR B C 1
ATOM 2485 O O . TYR B 1 143 ? 9.883 -9.836 -1.836 1 98.56 143 TYR B O 1
ATOM 2493 N N . PHE B 1 144 ? 9.539 -9.531 -3.998 1 98.06 144 PHE B N 1
ATOM 2494 C CA . PHE B 1 144 ? 10.195 -8.234 -3.98 1 98.06 144 PHE B CA 1
ATOM 2495 C C . PHE B 1 144 ? 9.352 -7.211 -3.232 1 98.06 144 PHE B C 1
ATOM 2497 O O . PHE B 1 144 ? 9.883 -6.309 -2.582 1 98.06 144 PHE B O 1
ATOM 2504 N N . GLY B 1 145 ? 7.992 -7.344 -3.377 1 97.44 145 GLY B N 1
ATOM 2505 C CA . GLY B 1 145 ? 7.129 -6.52 -2.547 1 97.44 145 GLY B CA 1
ATOM 2506 C C . GLY B 1 145 ? 7.383 -6.695 -1.062 1 97.44 145 GLY B C 1
ATOM 2507 O O . GLY B 1 145 ? 7.488 -5.715 -0.324 1 97.44 145 GLY B O 1
ATOM 2508 N N . ALA B 1 146 ? 7.492 -7.922 -0.633 1 97.19 146 ALA B N 1
ATOM 2509 C CA . ALA B 1 146 ? 7.766 -8.242 0.766 1 97.19 146 ALA B CA 1
ATOM 2510 C C . ALA B 1 146 ? 9.117 -7.684 1.199 1 97.19 146 ALA B C 1
ATOM 2512 O O . ALA B 1 146 ? 9.242 -7.098 2.275 1 97.19 146 ALA B O 1
ATOM 2513 N N . ALA B 1 147 ? 10.109 -7.848 0.356 1 97.06 147 ALA B N 1
ATOM 2514 C CA . ALA B 1 147 ? 11.445 -7.34 0.66 1 97.06 147 ALA B CA 1
ATOM 2515 C C . ALA B 1 147 ? 11.43 -5.824 0.837 1 97.06 147 ALA B C 1
ATOM 2517 O O . ALA B 1 147 ? 12.047 -5.293 1.762 1 97.06 147 ALA B O 1
ATOM 2518 N N . TYR B 1 148 ? 10.727 -5.188 -0.036 1 96.56 148 TYR B N 1
ATOM 2519 C CA . TYR B 1 148 ? 10.648 -3.732 0.013 1 96.56 148 TYR B CA 1
ATOM 2520 C C . TYR B 1 148 ? 9.938 -3.266 1.28 1 96.56 148 TYR B C 1
ATOM 2522 O O . TYR B 1 148 ? 10.398 -2.338 1.949 1 96.56 148 TYR B O 1
ATOM 2530 N N . ILE B 1 149 ? 8.852 -3.902 1.607 1 93.69 149 ILE B N 1
ATOM 2531 C CA . ILE B 1 149 ? 8.086 -3.57 2.801 1 93.69 149 ILE B CA 1
ATOM 2532 C C . ILE B 1 149 ? 8.945 -3.783 4.047 1 93.69 149 ILE B C 1
ATOM 2534 O O . ILE B 1 149 ? 8.945 -2.951 4.953 1 93.69 149 ILE B O 1
ATOM 2538 N N . LYS B 1 150 ? 9.617 -4.883 4.066 1 93.56 150 LYS B N 1
ATOM 2539 C CA . LYS B 1 150 ? 10.523 -5.148 5.18 1 93.56 150 LYS B CA 1
ATOM 2540 C C . LYS B 1 150 ? 11.547 -4.027 5.34 1 93.56 150 LYS B C 1
ATOM 2542 O O . LYS B 1 150 ? 11.828 -3.59 6.457 1 93.56 150 LYS B O 1
ATOM 2547 N N . TRP B 1 151 ? 12.125 -3.668 4.203 1 93.69 151 TRP B N 1
ATOM 2548 C CA . TRP B 1 151 ? 13.102 -2.59 4.223 1 93.69 151 TRP B CA 1
ATOM 2549 C C . TRP B 1 151 ? 12.484 -1.299 4.746 1 93.69 151 TRP B C 1
ATOM 2551 O O . TRP B 1 151 ? 13.086 -0.609 5.578 1 93.69 151 TRP B O 1
ATOM 2561 N N . LEU B 1 152 ? 11.289 -0.956 4.297 1 90.06 152 LEU B N 1
ATOM 2562 C CA . LEU B 1 152 ? 10.602 0.268 4.699 1 90.06 152 LEU B CA 1
ATOM 2563 C C . LEU B 1 152 ? 10.312 0.26 6.195 1 90.06 152 LEU B C 1
ATOM 2565 O O . LEU B 1 152 ? 10.352 1.307 6.848 1 90.06 152 LEU B O 1
ATOM 2569 N N . PHE B 1 153 ? 9.945 -0.855 6.73 1 83.88 153 PHE B N 1
ATOM 2570 C CA . PHE B 1 153 ? 9.656 -0.992 8.148 1 83.88 153 PHE B CA 1
ATOM 2571 C C . PHE B 1 153 ? 10.906 -0.744 8.984 1 83.88 153 PHE B C 1
ATOM 2573 O O . PHE B 1 153 ? 10.828 -0.231 10.102 1 83.88 153 PHE B O 1
ATOM 2580 N N . SER B 1 154 ? 12.031 -1.17 8.508 1 78.75 154 SER B N 1
ATOM 2581 C CA . SER B 1 154 ? 13.281 -1.049 9.25 1 78.75 154 SER B CA 1
ATOM 2582 C C . SER B 1 154 ? 13.859 0.357 9.125 1 78.75 154 SER B C 1
ATOM 2584 O O . SER B 1 154 ? 14.617 0.796 9.992 1 78.75 154 SER B O 1
ATOM 2586 N N . HIS B 1 155 ? 13.719 1.124 8.055 1 64 155 HIS B N 1
ATOM 2587 C CA . HIS B 1 155 ? 14.414 2.375 7.781 1 64 155 HIS B CA 1
ATOM 2588 C C . HIS B 1 155 ? 13.492 3.574 7.961 1 64 155 HIS B C 1
ATOM 2590 O O . HIS B 1 155 ? 13.883 4.715 7.707 1 64 155 HIS B O 1
ATOM 2596 N N . ASP B 1 156 ? 12.141 3.578 7.953 1 54.59 156 ASP B N 1
ATOM 2597 C CA . ASP B 1 156 ? 11.406 4.84 8.016 1 54.59 156 ASP B CA 1
ATOM 2598 C C . ASP B 1 156 ? 12.039 5.793 9.023 1 54.59 156 ASP B C 1
ATOM 2600 O O . ASP B 1 156 ? 11.867 7.008 8.938 1 54.59 156 ASP B O 1
ATOM 2604 N N . GLY B 1 157 ? 12.656 5.504 10.336 1 45.34 157 GLY B N 1
ATOM 2605 C CA . GLY B 1 157 ? 13.117 6.41 11.375 1 45.34 157 GLY B CA 1
ATOM 2606 C C . GLY B 1 157 ? 14.547 6.879 11.164 1 45.34 157 GLY B C 1
ATOM 2607 O O . GLY B 1 157 ? 15.055 7.695 11.938 1 45.34 157 GLY B O 1
ATOM 2608 N N . LYS B 1 158 ? 15.461 6.195 10.492 1 36.47 158 LYS B N 1
ATOM 2609 C CA . LYS B 1 158 ? 16.844 6.586 10.781 1 36.47 158 LYS B CA 1
ATOM 2610 C C . LYS B 1 158 ? 17.281 7.75 9.891 1 36.47 158 LYS B C 1
ATOM 2612 O O . LYS B 1 158 ? 16.844 7.852 8.742 1 36.47 158 LYS B O 1
#

InterPro domains:
  IPR008258 Transglycosylase SLT domain 1 [PF01464] (71-154)
  IPR023346 Lysozyme-like domain superfamily [SSF53955] (69-154)

Organism: Vanilla planifolia (NCBI:txid51239)

pLDDT: mean 92.7, std 9.83, range [36.47, 98.69]

Radius of gyration: 20.38 Å; Cα contacts (8 Å, |Δi|>4): 464; chains: 2; bounding box: 44×64×47 Å

Foldseek 3Di:
DQDDDFFLPVFDDPVVVVQQCPDPQSVVVQVVVVHDPPDTGGFDADPVGFGFADLSRQLSLLVVLCVVPPDPQDDSVVLSVQLCVPANRGLADWDADPVVRFIFGGSNRHTPVQLVCCCPPVPQPPDDPPDPSSCSRSNSVSNSSVSVVSVCVVPVPD/DQDDDFFLPVFDDPVVVVQQCPDPQSVVVQVVVVHDPPDTGGFDADPVGFGFADLSRQLSLLVVLCVVPPDPQDDSVVLSVQLCVPANRGLFDWDADPVVRFIFGGSNRHTPVQLVCCCPVVPQPPDDPPDPSSCSRSNSVSNSSVSVVSVCVVPVPD

Solvent-accessible surface area (backbone atoms only — not comparable to full-atom values): 17555 Å² total; per-residue (Å²): 128,86,85,78,73,63,31,48,67,76,49,45,57,69,70,58,48,51,54,46,58,67,34,68,68,41,34,50,53,40,45,75,73,68,41,48,91,95,53,78,37,73,50,46,58,48,98,87,64,49,46,32,52,50,65,63,51,38,47,50,54,30,40,52,46,25,65,74,73,32,63,94,72,56,58,38,61,56,51,41,36,46,19,44,74,63,39,60,25,18,32,77,34,73,47,78,36,77,90,75,69,43,52,24,28,8,27,47,46,45,32,59,69,58,46,47,45,40,30,71,76,68,62,53,66,93,54,80,71,91,48,71,72,46,36,39,18,62,66,49,18,47,44,48,33,50,52,49,50,54,49,35,62,73,48,67,83,115,128,87,86,78,73,64,31,48,67,76,47,44,57,70,71,58,49,51,54,48,59,68,34,69,67,42,33,50,53,39,44,75,71,68,40,49,91,95,51,78,37,73,52,47,60,48,99,87,64,48,46,32,52,50,64,63,50,39,47,50,54,30,41,52,46,25,64,74,75,31,63,95,71,53,59,39,61,56,52,42,36,46,19,45,74,62,38,61,25,18,32,78,34,72,46,76,37,76,89,75,69,42,51,24,30,8,26,48,44,44,32,59,69,58,47,48,44,40,29,71,75,69,61,53,65,92,55,79,72,93,47,70,73,46,36,38,18,61,67,48,18,46,45,48,33,49,53,49,51,53,49,36,62,71,48,70,84,114

Sequence (316 aa):
MSISYKYWDDCVDPEDMQLMWHDVDVCKEWSDAGERLGQRVHLSRDPDGQTYVTQTEMRVVSRIIVDKHFKSQLDPDMLCALAEILSDRQLLAEKYDKKLKETKIGIMQISLKTAEWLAREMGYRNYEIENPSLLFRPFVNVYFGAAYIKWLFSHDGKMSISYKYWDDCVDPEDMQLMWHDVDVCKEWSDAGERLGQRVHLSRDPDGQTYVTQTEMRVVSRIIVDKHFKSQLDPDMLCALAEILSDRQLLAEKYDKKLKETKIGIMQISLKTAEWLAREMGYRNYEIENPSLLFRPFVNVYFGAAYIKWLFSHDGK

Nearest PDB structures (foldseek):
  1i22-assembly2_B  TM=7.270E-01  e=2.089E-02  Homo sapiens
  1w08-assembly1_A  TM=5.363E-01  e=6.648E-03  Homo sapiens
  2gv0-assembly1_A  TM=7.767E-01  e=4.857E-02  Pelodiscus sinensis
  1ubz-assembly1_A  TM=7.141E-01  e=3.816E-02  Homo sapiens
  4xp8-assembly1_A  TM=6.434E-01  e=4.305E-02  Escherichia coli